Protein AF-Q64BJ2-F1 (afdb_monomer_lite)

Sequence (297 aa):
MMRSFVDVVLKLEKTSRRHRYYRGLLNLTLLFLLFYTLLLYVSAPVIFARYSSYDFTLLEYPVRMKLLCTAAAAFIPAIVIASLLYIRRKPVSVIRSIGDAYPLLNERLPTAYDNADSAGIVVDDLADGVAIDTGSVRRSAIISKKGIIFRAAASLVLVSLLMFVSSPDAPRFMTPEELESMITPPTDEELEEAADEAHQQQLMSELGSESGSGSGDAEIYGKPSVAVIEGTNIELVMFSDAGVGHSSRRTESEPISFISGTVYAATPVSSETYIDRLPEENRDLIKQYFMEMAEVG

pLDDT: mean 72.4, std 17.45, range [30.03, 94.38]

Foldseek 3Di:
DFQLLVVLLVVLVVVLVVLLVLLLVLQLLLQLLVQLLVCLLQVQLLVVCVVDVDFDADPNDTDDVSSVVSSVVSNVVSCVVSVVVSVPDDPDRSQCLQCVLPVVSVPLVVVLVVCRVPDDPVSVVSSVVSSVVSVPDDSCSSDPCVSVVVSVVSSVVSVVSSVQSPDPPHNHPADSVRVCPVVDDDDPVNVVVVVVVVVVVVVCVVVVPDDDDDDDDDPVDPDFDWDDDPHDTDGDDDDDDPDDDDDPDDDDDDDPDDDDDDDDPPDDDDPDDDDPPDDPVCVVVVVVVVVVVVVVD

Structure (mmCIF, N/CA/C/O backbone):
data_AF-Q64BJ2-F1
#
_entry.id   AF-Q64BJ2-F1
#
loop_
_atom_site.group_PDB
_atom_site.id
_atom_site.type_symbol
_atom_site.label_atom_id
_atom_site.label_alt_id
_atom_site.label_comp_id
_ato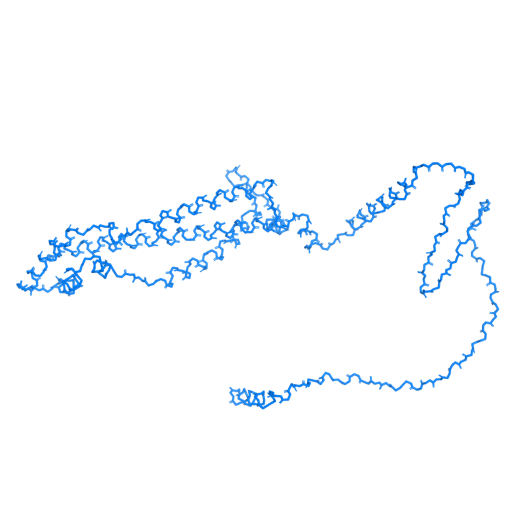m_site.label_asym_id
_atom_site.label_entity_id
_atom_site.label_seq_id
_atom_site.pdbx_PDB_ins_code
_atom_site.Cartn_x
_atom_site.Cartn_y
_atom_site.Cartn_z
_atom_site.occupancy
_atom_site.B_iso_or_equiv
_atom_site.auth_seq_id
_atom_site.auth_comp_id
_atom_site.auth_asym_id
_atom_site.auth_atom_id
_atom_site.pdbx_PDB_model_num
ATOM 1 N N . MET A 1 1 ? -23.399 15.061 27.250 1.00 53.38 1 MET A N 1
ATOM 2 C CA . MET A 1 1 ? -22.094 14.807 27.901 1.00 53.38 1 MET A CA 1
ATOM 3 C C . MET A 1 1 ? -21.533 13.567 27.227 1.00 53.38 1 MET A C 1
ATOM 5 O O . MET A 1 1 ? -22.201 12.547 27.266 1.00 53.38 1 MET A O 1
ATOM 9 N N . MET A 1 2 ? -20.429 13.672 26.483 1.00 63.19 2 MET A N 1
ATOM 10 C CA . MET A 1 2 ? -19.943 12.545 25.672 1.00 63.19 2 MET A CA 1
ATOM 11 C C . MET A 1 2 ? -19.389 11.459 26.605 1.00 63.19 2 MET A C 1
ATOM 13 O O . MET A 1 2 ? -18.578 11.765 27.480 1.00 63.19 2 MET A O 1
ATOM 17 N N . ARG A 1 3 ? -19.880 10.220 26.481 1.00 81.31 3 ARG A N 1
ATOM 18 C CA . ARG A 1 3 ? -19.501 9.112 27.374 1.00 81.31 3 ARG A CA 1
ATOM 19 C C . ARG A 1 3 ? -18.012 8.772 27.181 1.00 81.31 3 ARG A C 1
ATOM 21 O O . ARG A 1 3 ? -17.521 8.739 26.054 1.00 81.31 3 ARG A O 1
ATOM 28 N N . SER A 1 4 ? -17.282 8.498 28.263 1.00 84.06 4 SER A N 1
ATOM 29 C CA . SER A 1 4 ? -15.809 8.359 28.251 1.00 84.06 4 SER A CA 1
ATOM 30 C C . SER A 1 4 ? -15.283 7.249 27.326 1.00 84.06 4 SER A C 1
ATOM 32 O O . SER A 1 4 ? -14.213 7.390 26.730 1.00 84.06 4 SER A O 1
ATOM 34 N N . PHE A 1 5 ? -16.036 6.158 27.153 1.00 86.19 5 PHE A N 1
ATOM 35 C CA . PHE A 1 5 ? -15.660 5.059 26.258 1.00 86.19 5 PHE A CA 1
ATOM 36 C C . PHE A 1 5 ? -15.733 5.454 24.771 1.00 86.19 5 PHE A C 1
ATOM 38 O O . PHE A 1 5 ? -14.929 4.970 23.972 1.00 86.19 5 PHE A O 1
ATOM 45 N N . VAL A 1 6 ? -16.625 6.382 24.396 1.00 87.94 6 VAL A N 1
ATOM 46 C CA . VAL A 1 6 ? -16.760 6.887 23.016 1.00 87.94 6 VAL A CA 1
ATOM 47 C C . VAL A 1 6 ? -15.478 7.600 22.589 1.00 87.94 6 VAL A C 1
ATOM 49 O O . VAL A 1 6 ? -14.961 7.355 21.497 1.00 87.94 6 VAL A O 1
ATOM 52 N N . ASP A 1 7 ? -14.884 8.393 23.483 1.00 87.56 7 ASP A N 1
ATOM 53 C CA . ASP A 1 7 ? -13.594 9.044 23.236 1.00 87.56 7 ASP A CA 1
ATOM 54 C C . ASP A 1 7 ? -12.470 8.037 22.976 1.00 87.56 7 ASP A C 1
ATOM 56 O O . ASP A 1 7 ? -11.573 8.289 22.164 1.00 87.56 7 ASP A O 1
ATOM 60 N N . VAL A 1 8 ? -12.485 6.895 23.669 1.00 86.12 8 VAL A N 1
ATOM 61 C CA . VAL A 1 8 ? -11.490 5.834 23.473 1.00 86.12 8 VAL A CA 1
ATOM 62 C C . VAL A 1 8 ? -11.656 5.206 22.092 1.00 86.12 8 VAL A C 1
ATOM 64 O O . VAL A 1 8 ? -10.665 5.083 21.366 1.00 86.12 8 VAL A O 1
ATOM 67 N N . VAL A 1 9 ? -12.891 4.887 21.693 1.00 88.00 9 VAL A N 1
ATOM 68 C CA . VAL A 1 9 ? -13.201 4.343 20.362 1.00 88.00 9 VAL A CA 1
ATOM 69 C C . VAL A 1 9 ? -12.766 5.314 19.260 1.00 88.00 9 VAL A C 1
ATOM 71 O O . VAL A 1 9 ? -12.012 4.915 18.370 1.00 88.00 9 VAL A O 1
ATOM 74 N N . LEU A 1 10 ? -13.115 6.602 19.364 1.00 87.69 10 LEU A N 1
ATOM 75 C CA . LEU A 1 10 ? -12.724 7.633 18.391 1.00 87.69 10 LEU A CA 1
ATOM 76 C C . LEU A 1 10 ? -11.199 7.816 18.309 1.00 87.69 10 LEU A C 1
ATOM 78 O O . LEU A 1 10 ? -10.622 7.933 17.220 1.00 87.69 10 LEU A O 1
ATOM 82 N N . LYS A 1 11 ? -10.497 7.798 19.451 1.00 88.00 11 LYS A N 1
ATOM 83 C CA . LYS A 1 11 ? -9.023 7.846 19.490 1.00 88.00 11 LYS A CA 1
ATOM 84 C C . LYS A 1 11 ? -8.405 6.629 18.802 1.00 88.00 11 LYS A C 1
ATOM 86 O O . LYS A 1 11 ? -7.412 6.774 18.073 1.00 88.00 11 LYS A O 1
ATOM 91 N N . LEU A 1 12 ? -8.960 5.436 19.013 1.00 85.69 12 LEU A N 1
ATOM 92 C CA . LEU A 1 12 ? -8.498 4.221 18.345 1.00 85.69 12 LEU A CA 1
ATOM 93 C C . LEU A 1 12 ? -8.793 4.252 16.845 1.00 85.69 12 LEU A C 1
ATOM 95 O O . LEU A 1 12 ? -7.920 3.880 16.062 1.00 85.69 12 LEU A O 1
ATOM 99 N N . GLU A 1 13 ? -9.951 4.756 16.431 1.00 86.94 13 GLU A N 1
ATOM 100 C CA . GLU A 1 13 ? -10.312 4.904 15.022 1.00 86.94 13 GLU A CA 1
ATOM 101 C C . GLU A 1 13 ? -9.362 5.842 14.284 1.00 86.94 13 GLU A C 1
ATOM 103 O O . GLU A 1 13 ? -8.776 5.466 13.263 1.00 86.94 13 GLU A O 1
ATOM 108 N N . LYS A 1 14 ? -9.097 7.022 14.854 1.00 87.19 14 LYS A N 1
ATOM 109 C CA . LYS A 1 14 ? -8.112 7.966 14.313 1.00 87.19 14 LYS A CA 1
ATOM 110 C C . LYS A 1 14 ? -6.730 7.322 14.180 1.00 87.19 14 LYS A C 1
ATOM 112 O O . LYS A 1 14 ? -6.051 7.487 13.162 1.00 87.19 14 LYS A O 1
ATOM 117 N N . THR A 1 15 ? -6.315 6.556 15.190 1.00 85.31 15 THR A N 1
ATOM 118 C CA . THR A 1 15 ? -5.023 5.855 15.190 1.00 85.31 15 THR A CA 1
ATOM 119 C C . THR A 1 15 ? -4.979 4.750 14.130 1.00 85.31 15 THR A C 1
ATOM 121 O O . THR A 1 15 ? -3.995 4.640 13.397 1.00 85.31 15 THR A O 1
ATOM 124 N N . SER A 1 16 ? -6.052 3.969 13.999 1.00 84.81 16 SER A N 1
ATOM 125 C CA . SER A 1 16 ? -6.201 2.903 13.004 1.00 84.81 16 SER A CA 1
ATOM 126 C C . SER A 1 16 ? -6.161 3.460 11.579 1.00 84.81 16 SER A C 1
ATOM 128 O O . SER A 1 16 ? -5.398 2.971 10.741 1.00 84.81 16 SER A O 1
ATOM 130 N N . ARG A 1 17 ? -6.875 4.564 11.315 1.00 84.94 17 ARG A N 1
ATOM 131 C CA . ARG A 1 17 ? -6.855 5.264 10.022 1.00 84.94 17 ARG A CA 1
ATOM 132 C C . ARG A 1 17 ? -5.452 5.747 9.659 1.00 84.94 17 ARG A C 1
ATOM 134 O O . ARG A 1 17 ? -4.994 5.515 8.540 1.00 84.94 17 ARG A O 1
ATOM 141 N N . ARG A 1 18 ? -4.732 6.346 10.613 1.00 85.00 18 ARG A N 1
ATOM 142 C CA . ARG A 1 18 ? -3.339 6.776 10.413 1.00 85.00 18 ARG A CA 1
ATOM 143 C C . ARG A 1 18 ? -2.416 5.587 10.128 1.00 85.00 18 ARG A C 1
ATOM 145 O O . ARG A 1 18 ? -1.585 5.643 9.229 1.00 85.00 18 ARG A O 1
ATOM 152 N N . HIS A 1 19 ? -2.589 4.481 10.846 1.00 85.00 19 HIS A N 1
ATOM 153 C CA . HIS A 1 19 ? -1.810 3.262 10.632 1.00 85.00 19 HIS A CA 1
ATOM 154 C C . HIS A 1 19 ? -2.086 2.626 9.259 1.00 85.00 19 HIS A C 1
ATOM 156 O O . HIS A 1 19 ? -1.170 2.139 8.597 1.00 85.00 19 HIS A O 1
ATOM 162 N N . ARG A 1 20 ? -3.339 2.675 8.793 1.00 84.06 20 ARG A N 1
ATOM 163 C CA . ARG A 1 20 ? -3.739 2.247 7.448 1.00 84.06 20 ARG A CA 1
ATOM 164 C C . ARG A 1 20 ? -3.083 3.094 6.363 1.00 84.06 20 ARG A C 1
ATOM 166 O O . ARG A 1 20 ? -2.589 2.531 5.390 1.00 84.06 20 ARG A O 1
ATOM 173 N N . TYR A 1 21 ? -3.039 4.411 6.557 1.00 85.44 21 TYR A N 1
ATOM 174 C CA . TYR A 1 21 ? -2.342 5.330 5.660 1.00 85.44 21 TYR A CA 1
ATOM 175 C C . TYR A 1 21 ? -0.847 4.995 5.564 1.00 85.44 21 TYR A C 1
ATOM 177 O O . TYR A 1 21 ? -0.348 4.782 4.464 1.00 85.44 21 TYR A O 1
ATOM 185 N N . TYR A 1 22 ? -0.156 4.813 6.697 1.00 88.12 22 TYR A N 1
ATOM 186 C CA . TYR A 1 22 ? 1.260 4.416 6.692 1.00 88.12 22 TYR A CA 1
ATOM 187 C C . TYR A 1 22 ? 1.511 3.075 5.996 1.00 88.12 22 TYR A C 1
ATOM 189 O O . TYR A 1 22 ? 2.490 2.931 5.272 1.00 88.12 22 TYR A O 1
ATOM 197 N N . ARG A 1 23 ? 0.619 2.090 6.169 1.00 86.56 23 ARG A N 1
ATOM 198 C CA . ARG A 1 23 ? 0.709 0.816 5.435 1.00 86.56 23 ARG A CA 1
ATOM 199 C C . ARG A 1 23 ? 0.528 1.001 3.927 1.00 86.56 23 ARG A C 1
ATOM 201 O O . ARG A 1 23 ? 1.193 0.308 3.166 1.00 86.56 23 ARG A O 1
ATOM 208 N N . GLY A 1 24 ? -0.370 1.893 3.508 1.00 87.62 24 GLY A N 1
ATOM 209 C CA . GLY A 1 24 ? -0.558 2.246 2.100 1.00 87.62 24 GLY A CA 1
ATOM 210 C C . GLY A 1 24 ? 0.687 2.905 1.511 1.00 87.62 24 GLY A C 1
ATOM 211 O O . GLY A 1 24 ? 1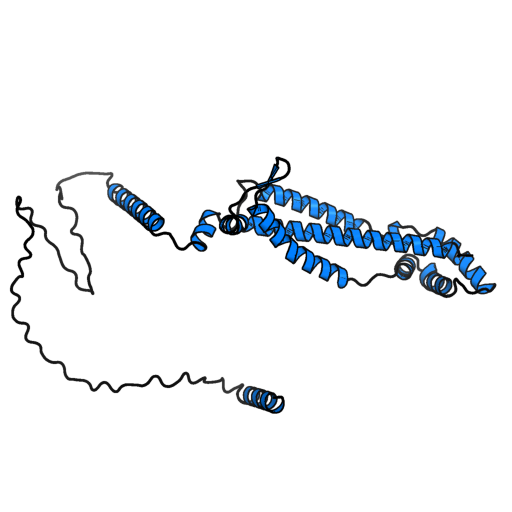.175 2.459 0.479 1.00 87.62 24 GLY A O 1
ATOM 212 N N . LEU A 1 25 ? 1.250 3.885 2.223 1.00 89.50 25 LEU A N 1
ATOM 213 C CA . LEU A 1 25 ? 2.467 4.584 1.814 1.00 89.50 25 LEU A CA 1
ATOM 214 C C . LEU A 1 25 ? 3.657 3.625 1.678 1.00 89.50 25 LEU A C 1
ATOM 216 O O . LEU A 1 25 ? 4.321 3.629 0.652 1.00 89.50 25 LEU A O 1
ATOM 220 N N . LEU A 1 26 ? 3.874 2.740 2.660 1.00 90.38 26 LEU A N 1
ATOM 221 C CA . LEU A 1 26 ? 4.941 1.735 2.586 1.00 90.38 26 LEU A CA 1
ATOM 222 C C . LEU A 1 26 ? 4.768 0.773 1.409 1.00 90.38 26 LEU A C 1
ATOM 224 O O . LEU A 1 26 ? 5.750 0.417 0.770 1.00 90.38 26 LEU A O 1
ATOM 228 N N . ASN A 1 27 ? 3.538 0.347 1.115 1.00 90.94 27 ASN A N 1
ATOM 229 C CA . ASN A 1 27 ? 3.276 -0.492 -0.053 1.00 90.94 27 ASN A CA 1
ATOM 230 C C . ASN A 1 27 ? 3.591 0.248 -1.362 1.00 90.94 27 ASN A C 1
ATOM 232 O O . ASN A 1 27 ? 4.153 -0.360 -2.266 1.00 90.94 27 ASN A O 1
ATOM 236 N N . LEU A 1 28 ? 3.248 1.537 -1.456 1.00 92.81 28 LEU A N 1
ATOM 237 C CA . LEU A 1 28 ? 3.573 2.366 -2.617 1.00 92.81 28 LEU A CA 1
ATOM 238 C C . LEU A 1 28 ? 5.088 2.487 -2.792 1.00 92.81 28 LEU A C 1
ATOM 240 O O . LEU A 1 28 ? 5.588 2.229 -3.881 1.00 92.81 28 LEU A O 1
ATOM 244 N N . THR A 1 29 ? 5.821 2.799 -1.720 1.00 92.00 29 THR A N 1
ATOM 245 C CA . THR A 1 29 ? 7.289 2.870 -1.749 1.00 92.00 29 THR A CA 1
ATOM 246 C C . THR A 1 29 ? 7.910 1.537 -2.164 1.00 92.00 29 THR A C 1
ATOM 248 O O . THR A 1 29 ? 8.836 1.520 -2.966 1.00 92.00 29 THR A O 1
ATOM 251 N N . LEU A 1 30 ? 7.391 0.416 -1.658 1.00 92.94 30 LEU A N 1
ATOM 252 C CA . LEU A 1 30 ? 7.906 -0.917 -1.971 1.00 92.94 30 LEU A CA 1
ATOM 253 C C . LEU A 1 30 ? 7.678 -1.280 -3.443 1.00 92.94 30 LEU A C 1
ATOM 255 O O . LEU A 1 30 ? 8.605 -1.736 -4.103 1.00 92.94 30 LEU A O 1
ATOM 259 N N . LEU A 1 31 ? 6.474 -1.036 -3.967 1.00 93.56 31 LEU A N 1
ATOM 260 C CA . LEU A 1 31 ? 6.166 -1.260 -5.381 1.00 93.56 31 LEU A CA 1
ATOM 261 C C . LEU A 1 31 ? 6.999 -0.355 -6.288 1.00 93.56 31 LEU A C 1
ATOM 263 O O . LEU A 1 31 ? 7.529 -0.829 -7.285 1.00 93.56 31 LEU A O 1
ATOM 267 N N . PHE A 1 32 ? 7.154 0.919 -5.924 1.00 94.38 32 PHE A N 1
ATOM 268 C CA . PHE A 1 32 ? 8.006 1.849 -6.658 1.00 94.38 32 PHE A CA 1
ATOM 269 C C . PHE A 1 32 ? 9.455 1.360 -6.718 1.00 94.38 32 PHE 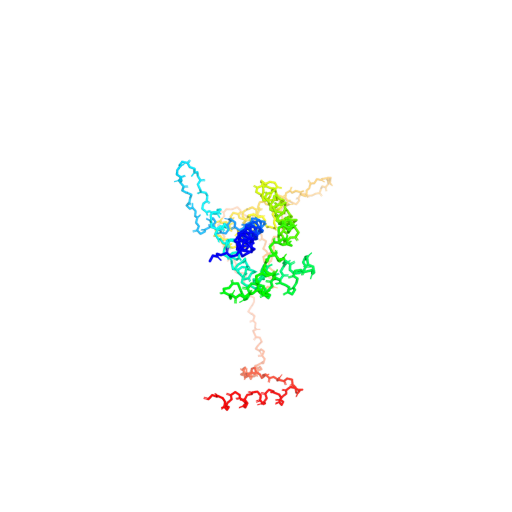A C 1
ATOM 271 O O . PHE A 1 32 ? 10.012 1.268 -7.806 1.00 94.38 32 PHE A O 1
ATOM 278 N N . LEU A 1 33 ? 10.041 0.991 -5.572 1.00 93.00 33 LEU A N 1
ATOM 279 C CA . LEU A 1 33 ? 11.400 0.453 -5.521 1.00 93.00 33 LEU A CA 1
ATOM 280 C C . LEU A 1 33 ? 11.527 -0.810 -6.374 1.00 93.00 33 LEU A C 1
ATOM 282 O O . LEU A 1 33 ? 12.476 -0.920 -7.138 1.00 93.00 33 LEU A O 1
ATOM 286 N N . LEU A 1 34 ? 10.557 -1.722 -6.296 1.00 93.38 34 LEU A N 1
ATOM 287 C CA . LEU A 1 34 ? 10.552 -2.951 -7.086 1.00 93.38 34 LEU A CA 1
ATOM 288 C C . LEU A 1 34 ? 10.555 -2.651 -8.591 1.00 93.38 34 LEU A C 1
ATOM 290 O O . LEU A 1 34 ? 11.447 -3.114 -9.299 1.00 93.38 34 LEU A O 1
ATOM 294 N N . PHE A 1 35 ? 9.610 -1.847 -9.085 1.00 93.31 35 PHE A N 1
ATOM 295 C CA . PHE A 1 35 ? 9.553 -1.510 -10.511 1.00 93.31 35 PHE A CA 1
ATOM 296 C C . PHE A 1 35 ? 10.782 -0.731 -10.971 1.00 93.31 35 PHE A C 1
ATOM 298 O O . PHE A 1 35 ? 11.300 -0.998 -12.050 1.00 93.31 35 PHE A O 1
ATOM 305 N N . TYR A 1 36 ? 11.284 0.186 -10.147 1.00 91.75 36 TYR A N 1
ATOM 306 C CA . TYR A 1 36 ? 12.485 0.944 -10.470 1.00 91.75 36 TYR A CA 1
ATOM 307 C C . TYR A 1 36 ? 13.718 0.036 -10.565 1.00 91.75 36 TYR A C 1
ATOM 309 O O . TYR A 1 36 ? 14.445 0.105 -11.553 1.00 91.75 36 TYR A O 1
ATOM 317 N N . THR A 1 37 ? 13.914 -0.883 -9.608 1.00 89.44 37 THR A N 1
ATOM 318 C CA . THR A 1 37 ? 14.999 -1.879 -9.679 1.00 89.44 37 THR A CA 1
ATOM 319 C C . THR A 1 37 ? 14.885 -2.773 -10.911 1.00 89.44 37 THR A C 1
ATOM 321 O O . THR A 1 37 ? 15.894 -3.046 -11.553 1.00 89.44 37 THR A O 1
ATOM 324 N N . LEU A 1 38 ? 13.667 -3.179 -11.281 1.00 90.00 38 LEU A N 1
ATOM 325 C CA . LEU A 1 38 ? 13.417 -3.999 -12.464 1.00 90.00 38 LEU A CA 1
ATOM 326 C C . LEU A 1 38 ? 13.750 -3.242 -13.755 1.00 90.00 38 LEU A C 1
ATOM 328 O O . LEU A 1 38 ? 14.409 -3.792 -14.630 1.00 90.00 38 LEU A O 1
ATOM 332 N N . LEU A 1 39 ? 13.361 -1.969 -13.867 1.00 88.88 39 LEU A N 1
ATOM 333 C CA . LEU A 1 39 ? 13.702 -1.148 -15.033 1.00 88.88 39 LEU A CA 1
ATOM 334 C C . LEU A 1 39 ? 15.211 -0.912 -15.156 1.00 88.88 39 LEU A C 1
ATOM 336 O O . LEU A 1 39 ? 15.739 -0.925 -16.267 1.00 88.88 39 LEU A O 1
ATOM 340 N N . LEU A 1 40 ? 15.918 -0.724 -14.039 1.00 85.56 40 LEU A N 1
ATOM 341 C CA . LEU A 1 40 ? 17.380 -0.637 -14.062 1.00 85.56 40 LEU A CA 1
ATOM 342 C C . LEU A 1 40 ? 18.028 -1.960 -14.480 1.00 85.56 40 LEU A C 1
ATOM 344 O O . LEU A 1 40 ? 18.988 -1.942 -15.243 1.00 85.56 40 LEU A O 1
ATOM 348 N N . TYR A 1 41 ? 17.485 -3.091 -14.026 1.00 85.25 41 TYR A N 1
ATOM 349 C CA . TYR A 1 41 ? 17.976 -4.421 -14.390 1.00 85.25 41 TYR A CA 1
ATOM 350 C C . TYR A 1 41 ? 17.861 -4.715 -15.898 1.00 85.25 41 TYR A C 1
ATOM 352 O O . TYR A 1 41 ? 18.732 -5.374 -16.464 1.00 85.25 41 TYR A O 1
ATOM 360 N N . VAL A 1 42 ? 16.827 -4.177 -16.556 1.00 84.69 42 VAL A N 1
ATOM 361 C CA . VAL A 1 42 ? 16.590 -4.285 -18.012 1.00 84.69 42 VAL A CA 1
ATOM 362 C C . VAL A 1 42 ? 17.346 -3.205 -18.812 1.00 84.69 42 VAL A C 1
ATOM 364 O O . VAL A 1 42 ? 17.179 -3.092 -20.018 1.00 84.69 42 VAL A O 1
ATOM 367 N N . SER A 1 43 ? 18.183 -2.380 -18.175 1.00 80.38 43 SER A N 1
ATOM 368 C CA . SER A 1 43 ? 18.890 -1.277 -18.849 1.00 80.38 43 SER A CA 1
ATOM 369 C C . SER A 1 43 ? 17.952 -0.231 -19.485 1.00 80.38 43 SER A C 1
ATOM 371 O O . SER A 1 43 ? 18.349 0.506 -20.386 1.00 80.38 43 SER A O 1
ATOM 373 N N . ALA A 1 44 ? 16.733 -0.052 -18.952 1.00 80.31 44 ALA A N 1
ATOM 374 C CA . ALA A 1 44 ? 15.775 0.952 -19.433 1.00 80.31 44 ALA A CA 1
ATOM 375 C C . ALA A 1 44 ? 16.315 2.401 -19.525 1.00 80.31 44 ALA A C 1
ATOM 377 O O . ALA A 1 44 ? 15.864 3.127 -20.412 1.00 80.31 44 ALA A O 1
ATOM 378 N N . PRO A 1 45 ? 17.273 2.869 -18.686 1.00 81.69 45 PRO A N 1
ATOM 379 C CA . PRO A 1 45 ? 17.865 4.196 -18.866 1.00 81.69 45 PRO A CA 1
ATOM 380 C C . PRO A 1 45 ? 18.491 4.430 -20.248 1.00 81.69 45 PRO A C 1
ATOM 382 O O . PRO A 1 45 ? 18.555 5.579 -20.672 1.00 81.69 45 PRO A O 1
ATOM 385 N N . VAL A 1 46 ? 18.942 3.378 -20.942 1.00 77.25 46 VAL A N 1
ATOM 386 C CA . VAL A 1 46 ? 19.515 3.466 -22.299 1.00 77.25 46 VAL A CA 1
ATOM 387 C C . VAL A 1 46 ? 18.440 3.897 -23.298 1.00 77.25 46 VAL A C 1
ATOM 389 O O . VAL A 1 46 ? 18.637 4.844 -24.053 1.00 77.25 46 VAL A O 1
ATOM 392 N N . ILE A 1 47 ? 17.244 3.307 -23.201 1.00 77.12 47 ILE A N 1
ATOM 393 C CA . ILE A 1 47 ? 16.086 3.658 -24.036 1.00 77.12 47 ILE A CA 1
ATOM 394 C C . ILE A 1 47 ? 15.733 5.139 -23.860 1.00 77.12 47 ILE A C 1
ATOM 396 O O . ILE A 1 47 ? 15.534 5.863 -24.831 1.00 77.12 47 ILE A O 1
ATOM 400 N N . PHE A 1 48 ? 15.692 5.625 -22.617 1.00 78.75 48 PHE A N 1
ATOM 401 C CA . PHE A 1 48 ? 15.363 7.027 -22.352 1.00 78.75 48 PHE A CA 1
ATOM 402 C C . PHE A 1 48 ? 16.487 8.000 -22.713 1.00 78.75 48 PHE A C 1
ATOM 404 O O . PHE A 1 48 ? 16.188 9.145 -23.043 1.00 78.75 48 PHE A O 1
ATOM 411 N N . ALA A 1 49 ? 17.753 7.572 -22.687 1.00 75.94 49 ALA A N 1
ATOM 412 C CA . ALA A 1 49 ? 18.872 8.401 -23.135 1.00 75.94 49 ALA A CA 1
ATOM 413 C C . ALA A 1 49 ? 18.751 8.776 -24.623 1.00 75.94 49 ALA A C 1
ATOM 415 O O . ALA A 1 49 ? 19.118 9.890 -24.997 1.00 75.94 49 ALA A O 1
ATOM 416 N N . ARG A 1 50 ? 18.158 7.891 -25.439 1.00 69.62 50 ARG A N 1
ATOM 417 C CA . ARG A 1 50 ? 17.871 8.146 -26.858 1.00 69.62 50 ARG A CA 1
ATOM 418 C C . ARG A 1 50 ? 16.802 9.218 -27.072 1.00 69.62 50 ARG A C 1
ATOM 420 O O . ARG A 1 50 ? 16.929 10.043 -27.968 1.00 69.62 50 ARG A O 1
ATOM 427 N N . TYR A 1 51 ? 15.747 9.219 -26.257 1.00 70.94 51 TYR A N 1
ATOM 428 C CA . TYR A 1 51 ? 14.655 10.196 -26.379 1.00 70.94 51 TYR A CA 1
ATOM 429 C C . TYR A 1 51 ? 14.934 11.517 -25.656 1.00 70.94 51 TYR A C 1
ATOM 431 O O . TYR A 1 51 ? 14.338 12.540 -25.986 1.00 70.94 51 TYR A O 1
ATOM 439 N N . SER A 1 52 ? 15.800 11.502 -24.644 1.00 64.69 52 SER A N 1
ATOM 440 C CA . SER A 1 52 ? 16.083 12.657 -23.800 1.00 64.69 52 SER A CA 1
ATOM 441 C C . SER A 1 52 ? 17.569 12.717 -23.461 1.00 64.69 52 SER A C 1
ATOM 443 O O . SER A 1 52 ? 17.992 12.284 -22.388 1.00 64.69 52 SER A O 1
ATOM 445 N N . SER A 1 53 ? 18.353 13.313 -24.360 1.00 63.12 53 SER A N 1
ATOM 446 C CA . SER A 1 53 ? 19.798 13.535 -24.183 1.00 63.12 53 SER A CA 1
ATOM 447 C C . SER A 1 53 ? 20.139 14.794 -23.372 1.00 63.12 53 SER A C 1
ATOM 449 O O . SER A 1 53 ? 21.309 15.121 -23.196 1.00 63.12 53 SER A O 1
ATOM 451 N N . TYR A 1 54 ? 19.136 15.524 -22.879 1.00 66.94 54 TYR A N 1
ATOM 452 C CA . TYR A 1 54 ? 19.349 16.745 -22.105 1.00 66.94 54 TYR A CA 1
ATOM 453 C C . TYR A 1 54 ? 19.606 16.420 -20.635 1.00 66.94 54 TYR A C 1
ATOM 455 O O . TYR A 1 54 ? 18.679 16.072 -19.912 1.00 66.94 54 TYR A O 1
ATOM 463 N N . ASP A 1 55 ? 20.837 16.587 -20.170 1.00 72.06 55 ASP A N 1
ATOM 464 C CA . ASP A 1 55 ? 21.120 16.686 -18.740 1.00 72.06 55 ASP A CA 1
ATOM 465 C C . ASP A 1 55 ? 20.996 18.157 -18.319 1.00 72.06 55 ASP A C 1
ATOM 467 O O . ASP A 1 55 ? 21.541 19.047 -18.974 1.00 72.06 55 ASP A O 1
ATOM 471 N N . PHE A 1 56 ? 20.263 18.435 -17.239 1.00 69.81 56 PHE A N 1
ATOM 472 C CA . PHE A 1 56 ? 20.144 19.789 -16.696 1.00 69.81 56 PHE A CA 1
ATOM 473 C C . PHE A 1 56 ? 20.639 19.848 -15.255 1.00 69.81 56 PHE A C 1
ATOM 475 O O . PHE A 1 56 ? 20.560 18.883 -14.490 1.00 69.81 56 PHE A O 1
ATOM 482 N N . THR A 1 57 ? 21.148 21.011 -14.869 1.00 69.88 57 THR A N 1
ATOM 483 C CA . THR A 1 57 ? 21.540 21.301 -13.493 1.00 69.88 57 THR A CA 1
ATOM 484 C C . THR A 1 57 ? 20.373 21.960 -12.770 1.00 69.88 57 THR A C 1
ATOM 486 O O . THR A 1 57 ? 19.838 22.977 -13.208 1.00 69.88 57 THR A O 1
ATOM 489 N N . LEU A 1 58 ? 19.946 21.370 -11.655 1.00 67.25 58 LEU A N 1
ATOM 490 C CA . LEU A 1 58 ? 18.897 21.927 -10.802 1.00 67.25 58 LEU A CA 1
ATOM 491 C C . LEU A 1 58 ? 19.476 22.122 -9.406 1.00 67.25 58 LEU A C 1
ATOM 493 O O . LEU A 1 58 ? 19.907 21.157 -8.782 1.00 67.25 58 LEU A O 1
ATOM 497 N N . LEU A 1 59 ? 19.526 23.377 -8.944 1.00 68.38 59 LEU A N 1
ATOM 498 C CA . LEU A 1 59 ? 20.199 23.762 -7.694 1.00 68.38 59 LEU A CA 1
ATOM 499 C C . LEU A 1 59 ? 21.635 23.195 -7.601 1.00 68.38 59 LEU A C 1
ATOM 501 O O . LEU A 1 59 ? 21.977 22.545 -6.623 1.00 68.38 59 LEU A O 1
ATOM 505 N N . GLU A 1 60 ? 22.456 23.393 -8.639 1.00 72.19 60 GLU A N 1
ATOM 506 C CA . GLU A 1 60 ? 23.865 22.938 -8.699 1.00 72.19 60 GLU A CA 1
ATOM 507 C C . GLU A 1 60 ? 24.080 21.411 -8.705 1.00 72.19 60 GLU A C 1
ATOM 509 O O . GLU A 1 60 ? 25.212 20.952 -8.854 1.00 72.19 60 GLU A O 1
ATOM 514 N N . TYR A 1 61 ? 23.016 20.605 -8.644 1.00 73.00 61 TYR A N 1
ATOM 515 C CA . TYR A 1 61 ? 23.111 19.153 -8.777 1.00 73.00 61 TYR A CA 1
ATOM 516 C C . TYR A 1 61 ? 22.837 18.711 -10.222 1.00 73.00 61 TYR A C 1
ATOM 518 O O . TYR A 1 61 ? 21.826 19.119 -10.806 1.00 73.00 61 TYR A O 1
ATOM 526 N N . PRO A 1 62 ? 23.701 17.863 -10.816 1.00 74.94 62 PRO A N 1
ATOM 527 C CA . PRO A 1 62 ? 23.458 17.309 -12.140 1.00 74.94 62 PRO A CA 1
ATOM 528 C C . PRO A 1 62 ? 22.317 16.289 -12.064 1.00 74.94 62 PRO A C 1
ATOM 530 O O . PRO A 1 62 ? 22.449 15.233 -11.440 1.00 74.94 62 PRO A O 1
ATOM 533 N N . VAL A 1 63 ? 21.189 16.594 -12.704 1.00 75.44 63 VAL A N 1
ATOM 534 C CA . VAL A 1 63 ? 20.059 15.669 -12.814 1.00 75.44 63 VAL A CA 1
ATOM 535 C C . VAL A 1 63 ? 20.140 14.974 -14.165 1.00 75.44 63 VAL A C 1
ATOM 537 O O . VAL A 1 63 ? 19.977 15.595 -15.212 1.00 75.44 63 VAL A O 1
ATOM 540 N N . ARG A 1 64 ? 20.377 13.658 -14.134 1.00 81.06 64 ARG A N 1
ATOM 541 C CA . ARG A 1 64 ? 20.390 12.822 -15.340 1.00 81.06 64 ARG A CA 1
ATOM 542 C C . ARG A 1 64 ? 18.961 12.535 -15.779 1.00 81.06 64 ARG A C 1
ATOM 544 O O . ARG A 1 64 ? 18.275 11.746 -15.122 1.00 81.06 64 ARG A O 1
ATOM 551 N N . MET A 1 65 ? 18.515 13.118 -16.890 1.00 80.25 65 MET A N 1
ATOM 552 C CA . MET A 1 65 ? 17.113 13.003 -17.323 1.00 80.25 65 MET A CA 1
ATOM 553 C C . MET A 1 65 ? 16.677 11.564 -17.576 1.00 80.25 65 MET A C 1
ATOM 555 O O . MET A 1 65 ? 15.576 11.173 -17.192 1.00 80.25 65 MET A O 1
ATOM 559 N N . LYS A 1 66 ? 17.583 10.732 -18.094 1.00 81.31 66 LYS A N 1
ATOM 560 C CA . LYS A 1 66 ? 17.349 9.293 -18.262 1.00 81.31 66 LYS A CA 1
ATOM 561 C C . LYS A 1 66 ? 16.929 8.579 -16.972 1.00 81.31 66 LYS A C 1
ATOM 563 O O . LYS A 1 66 ? 16.092 7.686 -17.027 1.00 81.31 66 LYS A O 1
ATOM 568 N N . LEU A 1 67 ? 17.460 8.982 -15.812 1.00 83.75 67 LEU A N 1
ATOM 569 C CA . LEU A 1 67 ? 17.075 8.414 -14.512 1.00 83.75 67 LEU A CA 1
ATOM 570 C C . LEU A 1 67 ? 15.729 8.960 -14.019 1.00 83.75 67 LEU A C 1
ATOM 572 O O . LEU A 1 67 ? 14.975 8.254 -13.352 1.00 83.75 67 LEU A O 1
ATOM 576 N N . LEU A 1 68 ? 15.408 10.210 -14.355 1.00 84.88 68 LEU A N 1
ATOM 577 C CA . LEU A 1 68 ? 14.119 10.804 -14.013 1.00 84.88 68 LEU A CA 1
ATOM 578 C C . LEU A 1 68 ? 12.983 10.154 -14.813 1.00 84.88 68 LEU A C 1
ATOM 580 O O . LEU A 1 68 ? 11.945 9.817 -14.245 1.00 84.88 68 LEU A O 1
ATOM 584 N N . CYS A 1 69 ? 13.194 9.925 -16.110 1.00 85.38 69 CYS A N 1
ATOM 585 C CA . CYS A 1 69 ? 12.226 9.259 -16.975 1.00 85.38 69 CYS A CA 1
ATOM 586 C C . CYS A 1 69 ? 11.984 7.804 -16.554 1.00 85.38 69 CYS A C 1
ATOM 588 O O . CYS A 1 69 ? 10.828 7.386 -16.473 1.00 85.38 69 CYS A O 1
ATOM 590 N N . THR A 1 70 ? 13.030 7.045 -16.201 1.00 86.38 70 THR A N 1
ATOM 591 C CA . THR A 1 70 ? 12.848 5.682 -15.668 1.00 86.38 70 THR A CA 1
ATOM 592 C C . THR A 1 70 ? 12.125 5.677 -14.327 1.00 86.38 70 THR A C 1
ATOM 594 O O . THR A 1 70 ? 11.252 4.837 -14.110 1.00 86.38 70 THR A O 1
ATOM 597 N N . ALA A 1 71 ? 12.426 6.627 -13.437 1.00 89.44 71 ALA A N 1
ATOM 598 C CA . ALA A 1 71 ? 11.705 6.771 -12.177 1.00 89.44 71 ALA A CA 1
ATOM 599 C C . ALA A 1 71 ? 10.221 7.100 -12.412 1.00 89.44 71 ALA A C 1
ATOM 601 O O . ALA A 1 71 ? 9.351 6.475 -11.804 1.00 89.44 71 ALA A O 1
ATOM 602 N N . ALA A 1 72 ? 9.910 8.019 -13.330 1.00 89.75 72 ALA A N 1
ATOM 603 C CA . ALA A 1 72 ? 8.535 8.350 -13.697 1.00 89.75 72 ALA A CA 1
ATOM 604 C C . ALA A 1 72 ? 7.795 7.136 -14.285 1.00 89.75 72 ALA A C 1
ATOM 606 O O . ALA A 1 72 ? 6.673 6.838 -13.871 1.00 89.75 72 ALA A O 1
ATOM 607 N N . ALA A 1 73 ? 8.448 6.384 -15.176 1.00 90.56 73 ALA A N 1
ATOM 608 C CA . ALA A 1 73 ? 7.901 5.164 -15.764 1.00 90.56 73 ALA A CA 1
ATOM 609 C C . ALA A 1 73 ? 7.627 4.073 -14.713 1.00 90.56 73 ALA A C 1
ATOM 611 O O . ALA A 1 73 ? 6.594 3.413 -14.783 1.00 90.56 73 ALA A O 1
ATOM 612 N N . ALA A 1 74 ? 8.490 3.916 -13.701 1.00 92.44 74 ALA A N 1
ATOM 613 C CA . ALA A 1 74 ? 8.264 2.999 -12.578 1.00 92.44 74 ALA A CA 1
ATOM 614 C C . ALA A 1 74 ? 7.133 3.457 -11.641 1.00 92.44 74 ALA A C 1
ATOM 616 O O . ALA A 1 74 ? 6.467 2.638 -11.001 1.00 92.44 74 ALA A O 1
ATOM 617 N N . PHE A 1 75 ? 6.910 4.767 -11.533 1.00 93.38 75 PHE A N 1
ATOM 618 C CA . PHE A 1 75 ? 5.954 5.336 -10.589 1.00 93.38 75 PHE A CA 1
ATOM 619 C C . PHE A 1 75 ? 4.496 5.113 -11.005 1.00 93.38 75 PHE A C 1
ATOM 621 O O . PHE A 1 75 ? 3.649 4.842 -10.152 1.00 93.38 75 PHE A O 1
ATOM 628 N N . ILE A 1 76 ? 4.205 5.155 -12.308 1.00 92.69 76 ILE A N 1
ATOM 629 C CA . ILE A 1 76 ? 2.857 4.938 -12.857 1.00 92.69 76 ILE A CA 1
ATOM 630 C C . ILE A 1 76 ? 2.269 3.575 -12.428 1.00 92.69 76 ILE A C 1
ATOM 632 O O . ILE A 1 76 ? 1.234 3.569 -11.750 1.00 92.69 76 ILE A O 1
ATOM 636 N N . PRO A 1 77 ? 2.895 2.416 -12.730 1.00 92.38 77 PRO A N 1
ATOM 637 C CA . PRO A 1 77 ? 2.363 1.118 -12.317 1.00 92.38 77 PRO A CA 1
ATOM 638 C C . PRO A 1 77 ? 2.355 0.958 -10.792 1.00 92.38 77 PRO A C 1
ATOM 640 O O . PRO A 1 77 ? 1.428 0.354 -10.244 1.00 92.38 77 PRO A O 1
ATOM 643 N N . ALA A 1 78 ? 3.327 1.548 -10.085 1.00 93.25 78 ALA A N 1
ATOM 644 C CA . ALA A 1 78 ? 3.363 1.527 -8.626 1.00 93.25 78 ALA A CA 1
ATOM 645 C C . ALA A 1 78 ? 2.129 2.207 -8.010 1.00 93.25 78 ALA A C 1
ATOM 647 O O . ALA A 1 78 ? 1.514 1.632 -7.110 1.00 93.25 78 ALA A O 1
ATOM 648 N N . ILE A 1 79 ? 1.719 3.378 -8.514 1.00 93.50 79 ILE A N 1
ATOM 649 C CA . ILE A 1 79 ? 0.496 4.058 -8.061 1.00 93.50 79 ILE A CA 1
ATOM 650 C C . ILE A 1 79 ? -0.736 3.219 -8.380 1.00 93.50 79 ILE A C 1
ATOM 652 O O . ILE A 1 79 ? -1.566 3.015 -7.494 1.00 93.50 79 ILE A O 1
ATOM 656 N N . VAL A 1 80 ? -0.868 2.731 -9.617 1.00 93.56 80 VAL A N 1
ATOM 657 C CA . VAL A 1 80 ? -2.055 1.980 -10.054 1.00 93.56 80 VAL A CA 1
ATOM 658 C C . VAL A 1 80 ? -2.272 0.759 -9.160 1.00 93.56 80 VAL A C 1
ATOM 660 O O . VAL A 1 80 ? -3.353 0.579 -8.593 1.00 93.56 80 VAL A O 1
ATOM 663 N N . ILE A 1 81 ? -1.224 -0.039 -8.946 1.00 92.06 81 ILE A N 1
ATOM 664 C CA . ILE A 1 81 ? -1.296 -1.254 -8.128 1.00 92.06 81 ILE A CA 1
ATOM 665 C C . ILE A 1 81 ? -1.484 -0.909 -6.645 1.00 92.06 81 ILE A C 1
ATOM 667 O O . ILE A 1 81 ? -2.312 -1.530 -5.969 1.00 92.06 81 ILE A O 1
ATOM 671 N N . ALA A 1 82 ? -0.771 0.092 -6.116 1.00 90.94 82 ALA A N 1
ATOM 672 C CA . ALA A 1 82 ? -0.917 0.508 -4.720 1.00 90.94 82 ALA A CA 1
ATOM 673 C C . ALA A 1 82 ? -2.330 1.031 -4.423 1.00 90.94 82 ALA A C 1
ATOM 675 O O . ALA A 1 82 ? -2.904 0.700 -3.381 1.00 90.94 82 ALA A O 1
ATOM 676 N N . SER A 1 83 ? -2.905 1.802 -5.345 1.00 88.44 83 SER A N 1
ATOM 677 C CA . SER A 1 83 ? -4.256 2.347 -5.230 1.00 88.44 83 SER A CA 1
ATOM 678 C C . SER A 1 83 ? -5.304 1.234 -5.303 1.00 88.44 83 SER A C 1
ATOM 680 O O . SER A 1 83 ? -6.177 1.145 -4.437 1.00 88.44 83 SER A O 1
ATOM 682 N N . LEU A 1 84 ? -5.150 0.283 -6.232 1.00 89.19 84 LEU A N 1
ATOM 683 C CA . LEU A 1 84 ? -6.008 -0.903 -6.317 1.00 89.19 84 LEU A CA 1
ATOM 684 C C . LEU A 1 84 ? -5.976 -1.730 -5.018 1.00 89.19 84 LEU A C 1
ATOM 686 O O . LEU A 1 84 ? -7.020 -2.133 -4.496 1.00 89.19 84 LEU A O 1
ATOM 690 N N . LEU A 1 85 ? -4.786 -1.944 -4.448 1.00 86.62 85 LEU A N 1
ATOM 691 C CA . LEU A 1 85 ? -4.609 -2.628 -3.162 1.00 86.62 85 LEU A CA 1
ATOM 692 C C . LEU A 1 85 ? -5.210 -1.848 -1.986 1.00 86.62 85 LEU A C 1
ATOM 694 O O . LEU A 1 85 ? -5.668 -2.459 -1.015 1.00 86.62 85 LEU A O 1
ATOM 698 N N . TYR A 1 86 ? -5.189 -0.516 -2.042 1.00 86.56 86 TYR A N 1
ATOM 699 C CA . TYR A 1 86 ? -5.773 0.338 -1.014 1.00 86.56 86 TYR A CA 1
ATOM 700 C C . TYR A 1 86 ? -7.305 0.266 -1.032 1.00 86.56 86 TYR A C 1
ATOM 702 O O . TYR A 1 86 ? -7.909 0.050 0.021 1.00 86.56 86 TYR A O 1
ATOM 710 N N . ILE A 1 87 ? -7.914 0.364 -2.218 1.00 82.75 87 ILE A N 1
ATOM 711 C CA . ILE A 1 87 ? -9.373 0.372 -2.414 1.00 82.75 87 ILE A CA 1
ATOM 712 C C . ILE A 1 87 ? -9.986 -1.003 -2.128 1.00 82.75 87 ILE A C 1
ATOM 714 O O . ILE A 1 87 ? -11.012 -1.093 -1.458 1.00 82.75 87 ILE A O 1
ATOM 718 N N . ARG A 1 88 ? -9.347 -2.098 -2.569 1.00 81.62 88 ARG A N 1
ATOM 719 C CA . ARG A 1 88 ? -9.865 -3.464 -2.350 1.00 81.62 88 ARG A CA 1
ATOM 720 C C . ARG A 1 88 ? -9.933 -3.869 -0.879 1.00 81.62 88 ARG A C 1
ATOM 722 O O . ARG A 1 88 ? -10.632 -4.818 -0.527 1.00 81.62 88 ARG A O 1
ATOM 729 N N . ARG A 1 89 ? -9.207 -3.187 0.008 1.00 76.00 89 ARG A N 1
ATOM 730 C CA . ARG A 1 89 ? -9.267 -3.482 1.440 1.00 76.00 89 ARG A CA 1
ATOM 731 C C . ARG A 1 89 ? -10.522 -2.849 2.032 1.00 76.00 89 ARG A C 1
ATOM 733 O O . ARG A 1 89 ? -10.676 -1.631 2.021 1.00 76.00 89 ARG A O 1
ATOM 740 N N . LYS A 1 90 ? -11.383 -3.663 2.641 1.00 70.50 90 LYS A N 1
ATOM 741 C CA . LYS A 1 90 ? -12.515 -3.158 3.430 1.00 70.50 90 LYS A CA 1
ATOM 742 C C . LYS A 1 90 ? -11.999 -2.418 4.676 1.00 70.50 90 LYS A C 1
ATOM 744 O O . LYS A 1 90 ? -11.011 -2.865 5.270 1.00 70.50 90 LYS A O 1
ATOM 749 N N . PRO A 1 91 ? -12.591 -1.271 5.061 1.00 66.25 91 PRO A N 1
ATOM 750 C CA . PRO A 1 91 ? -12.310 -0.673 6.360 1.00 66.25 91 PRO A CA 1
ATOM 751 C C . PRO A 1 91 ? -12.738 -1.665 7.445 1.00 66.25 91 PRO A C 1
ATOM 753 O O . PRO A 1 91 ? -13.890 -2.083 7.487 1.00 66.25 91 PRO A O 1
ATOM 756 N N . VAL A 1 92 ? -11.800 -2.084 8.291 1.00 68.38 92 VAL A N 1
ATOM 757 C CA . VAL A 1 92 ? -12.135 -2.902 9.460 1.00 68.38 92 VAL A CA 1
ATOM 758 C C . VAL A 1 92 ? -12.702 -1.956 10.512 1.00 68.38 92 VAL A C 1
ATOM 760 O O . VAL A 1 92 ? -12.036 -0.979 10.867 1.00 68.38 92 VAL A O 1
ATOM 763 N N . SER A 1 93 ? -13.924 -2.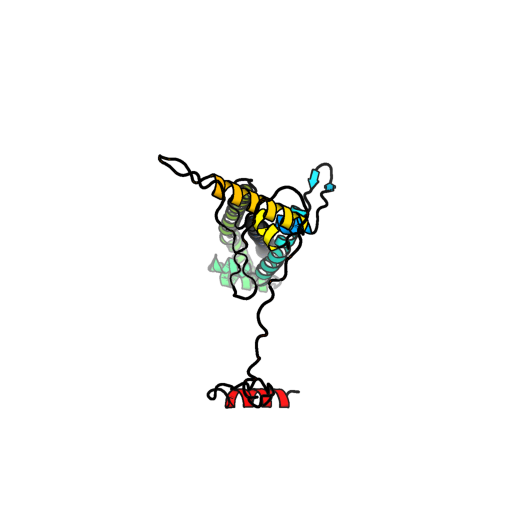210 10.984 1.00 79.88 93 SER A N 1
ATOM 764 C CA . SER A 1 93 ? -14.509 -1.413 12.059 1.00 79.88 93 SER A CA 1
ATOM 765 C C . SER A 1 93 ? -13.729 -1.643 13.355 1.00 79.88 93 SER A C 1
ATOM 767 O O . SER A 1 93 ? -13.391 -2.769 13.730 1.00 79.88 93 SER A O 1
ATOM 769 N N . VAL A 1 94 ? -13.399 -0.545 14.036 1.00 84.44 94 VAL A N 1
ATOM 770 C CA . VAL A 1 94 ? -12.600 -0.563 15.272 1.00 84.44 94 VAL A CA 1
ATOM 771 C C . VAL A 1 94 ? -13.358 -1.283 16.380 1.00 84.44 94 VAL A C 1
ATOM 773 O O . VAL A 1 94 ? -12.757 -2.072 17.096 1.00 84.44 94 VAL A O 1
ATOM 776 N N . ILE A 1 95 ? -14.676 -1.082 16.451 1.00 86.81 95 ILE A N 1
ATOM 777 C CA . ILE A 1 95 ? -15.577 -1.757 17.394 1.00 86.81 95 ILE A CA 1
ATOM 778 C C . ILE A 1 95 ? -15.492 -3.277 17.220 1.00 86.81 95 ILE A C 1
ATOM 780 O O . ILE A 1 95 ? -15.242 -3.987 18.188 1.00 86.81 95 ILE A O 1
ATOM 784 N N . ARG A 1 96 ? -15.571 -3.774 15.978 1.00 87.06 96 ARG A N 1
ATOM 785 C CA . ARG A 1 96 ? -15.425 -5.207 15.685 1.00 87.06 96 ARG A CA 1
ATOM 786 C C . ARG A 1 96 ? -14.031 -5.725 16.028 1.00 87.06 96 ARG A C 1
ATOM 788 O O . ARG A 1 96 ? -13.904 -6.784 16.616 1.00 87.06 96 ARG A O 1
ATOM 795 N N . SER A 1 97 ? -12.993 -4.935 15.750 1.00 86.00 97 SER A N 1
ATOM 796 C CA . SER A 1 97 ? -11.612 -5.294 16.114 1.00 86.00 97 SER A CA 1
ATOM 797 C C . SER A 1 97 ? -11.396 -5.368 17.633 1.00 86.00 97 SER A C 1
ATOM 799 O O . SER A 1 97 ? -10.550 -6.130 18.093 1.00 86.00 97 SER A O 1
ATOM 801 N N . ILE A 1 98 ? -12.120 -4.555 18.412 1.00 87.81 98 ILE A N 1
ATOM 802 C CA . ILE A 1 98 ? -12.116 -4.616 19.880 1.00 87.81 98 ILE A CA 1
ATOM 803 C C . ILE A 1 98 ? -12.879 -5.859 20.350 1.00 87.81 98 ILE A C 1
ATOM 805 O O . ILE A 1 98 ? -12.354 -6.574 21.197 1.00 87.81 98 ILE A O 1
ATOM 809 N N . GLY A 1 99 ? -14.056 -6.139 19.780 1.00 87.12 99 GLY A N 1
ATOM 810 C CA . GLY A 1 99 ? -14.856 -7.328 20.093 1.00 87.12 99 GLY A CA 1
ATOM 811 C C . GLY A 1 99 ? -14.121 -8.642 19.816 1.00 87.12 99 GLY A C 1
ATOM 812 O O . GLY A 1 99 ? -14.098 -9.521 20.674 1.00 87.12 99 GLY A O 1
ATOM 813 N N . ASP A 1 100 ? -13.417 -8.729 18.683 1.00 87.25 100 ASP A N 1
ATOM 814 C CA . ASP A 1 100 ? -12.593 -9.891 18.319 1.00 87.25 100 ASP A CA 1
ATOM 815 C C . ASP A 1 100 ? -11.436 -10.120 19.316 1.00 87.25 100 ASP A C 1
ATOM 817 O O . ASP A 1 100 ? -11.042 -11.256 19.577 1.00 87.25 100 ASP A O 1
ATOM 821 N N . ALA A 1 101 ? -10.867 -9.045 19.876 1.00 87.12 101 ALA A N 1
ATOM 822 C CA . ALA A 1 101 ? -9.757 -9.119 20.829 1.00 87.12 101 ALA A CA 1
ATOM 823 C C . ALA A 1 101 ? -10.213 -9.305 22.289 1.00 87.12 101 ALA A C 1
ATOM 825 O O . ALA A 1 101 ? -9.455 -9.837 23.102 1.00 87.12 101 ALA A O 1
ATOM 826 N N . TYR A 1 102 ? -11.426 -8.856 22.625 1.00 89.69 102 TYR A N 1
ATOM 827 C CA . TYR A 1 102 ? -11.993 -8.867 23.971 1.00 89.69 102 TYR A CA 1
ATOM 828 C C . TYR A 1 102 ? -13.449 -9.368 23.928 1.00 89.69 102 TYR A C 1
ATOM 830 O O . TYR A 1 102 ? -14.363 -8.571 23.699 1.00 89.69 102 TYR A O 1
ATOM 838 N N . PRO A 1 103 ? -13.708 -10.659 24.217 1.00 88.06 103 PRO A N 1
ATOM 839 C CA . PRO A 1 103 ? -15.030 -11.263 24.024 1.00 88.06 103 PRO A CA 1
ATOM 840 C C . PRO A 1 103 ? -16.123 -10.641 24.907 1.00 88.06 103 PRO A C 1
ATOM 842 O O . PRO A 1 103 ? -17.278 -10.573 24.500 1.00 88.06 103 PRO A O 1
ATOM 845 N N . LEU A 1 104 ? -15.761 -10.122 26.087 1.00 89.62 104 LEU A N 1
ATOM 846 C CA . LEU A 1 104 ? -16.683 -9.429 27.001 1.00 89.62 104 LEU A CA 1
ATOM 847 C C . LEU A 1 104 ? -17.267 -8.139 26.400 1.00 89.62 104 LEU A C 1
ATOM 849 O O . LEU A 1 104 ? -18.390 -7.753 26.716 1.00 89.62 104 LEU A O 1
ATOM 853 N N . LEU A 1 105 ? -16.509 -7.482 25.521 1.00 90.44 105 LEU A N 1
ATOM 854 C CA . LEU A 1 105 ? -16.893 -6.237 24.859 1.00 90.44 105 LEU A CA 1
ATOM 855 C C . LEU A 1 105 ? -17.591 -6.482 23.515 1.00 90.44 105 LEU A C 1
ATOM 857 O O . LEU A 1 105 ? -18.105 -5.528 22.941 1.00 90.44 105 LEU A O 1
ATOM 861 N N . ASN A 1 106 ? -17.639 -7.725 23.022 1.00 91.62 106 ASN A N 1
ATOM 862 C CA . ASN A 1 106 ? -18.121 -8.034 21.675 1.00 91.62 106 ASN A CA 1
ATOM 863 C C . ASN A 1 106 ? -19.571 -7.584 21.435 1.00 91.62 106 ASN A C 1
ATOM 865 O O . ASN A 1 106 ? -19.845 -6.953 20.423 1.00 91.62 106 ASN A O 1
ATOM 869 N N . GLU A 1 107 ? -20.464 -7.837 22.395 1.00 91.94 107 GLU A N 1
ATOM 870 C CA . GLU A 1 107 ? -21.870 -7.402 22.329 1.00 91.94 107 GLU A CA 1
ATOM 871 C C . GLU A 1 107 ? -22.113 -6.092 23.090 1.00 91.94 107 GLU A C 1
ATOM 873 O O . GLU A 1 107 ? -22.906 -5.245 22.679 1.00 91.94 107 GLU A O 1
ATOM 878 N N . ARG A 1 108 ? -21.399 -5.879 24.203 1.00 91.88 108 ARG A N 1
ATOM 879 C CA . ARG A 1 108 ? -21.638 -4.732 25.094 1.00 91.88 108 ARG A CA 1
ATOM 880 C C . ARG A 1 108 ? -21.183 -3.412 24.473 1.00 91.88 108 ARG A C 1
ATOM 882 O O . ARG A 1 108 ? -21.889 -2.418 24.595 1.00 91.88 108 ARG A O 1
ATOM 889 N N . LEU A 1 109 ? -20.034 -3.397 23.791 1.00 92.00 109 LEU A N 1
ATOM 890 C CA . LEU A 1 109 ? -19.475 -2.191 23.175 1.00 92.00 109 LEU A CA 1
ATOM 891 C C . LEU A 1 109 ? -20.321 -1.649 22.011 1.00 92.00 109 LEU A C 1
ATOM 893 O O . LEU A 1 109 ? -20.606 -0.454 22.045 1.00 92.00 109 LEU A O 1
ATOM 897 N N . PRO A 1 110 ? -20.728 -2.447 20.998 1.00 91.94 110 PRO A N 1
ATOM 898 C CA . PRO A 1 110 ? -21.601 -1.940 19.940 1.00 91.94 110 PRO A CA 1
ATOM 899 C C . PRO A 1 110 ? -22.952 -1.493 20.503 1.00 91.94 110 PRO A C 1
ATOM 901 O O . PRO A 1 110 ? -23.384 -0.388 20.205 1.00 91.94 110 PRO A O 1
ATOM 904 N N . THR A 1 111 ? -23.550 -2.269 21.413 1.00 92.31 111 THR A N 1
ATOM 905 C CA . THR A 1 111 ? -24.835 -1.909 22.037 1.00 92.31 111 THR A CA 1
ATOM 906 C C . THR A 1 111 ? -24.753 -0.594 22.818 1.00 92.31 111 THR A C 1
ATOM 908 O O . THR A 1 111 ? -25.641 0.252 22.710 1.00 92.31 111 THR A O 1
ATOM 911 N N . ALA A 1 112 ? -23.681 -0.389 23.590 1.00 91.50 112 ALA A N 1
ATOM 912 C CA . ALA A 1 112 ? -23.455 0.859 24.317 1.00 91.50 112 ALA A CA 1
ATOM 913 C C . ALA A 1 112 ? -23.151 2.034 23.379 1.00 91.50 112 ALA A C 1
ATOM 915 O O . ALA A 1 112 ? -23.553 3.159 23.662 1.00 91.50 112 ALA A O 1
ATOM 916 N N . TYR A 1 113 ? -22.446 1.783 22.273 1.00 90.50 113 TYR A N 1
ATOM 917 C CA . TYR A 1 113 ? -22.124 2.798 21.274 1.00 90.50 113 TYR A CA 1
ATOM 918 C C . TYR A 1 113 ? -23.373 3.270 20.519 1.00 90.50 113 TYR A C 1
ATOM 920 O O . TYR A 1 113 ? -23.583 4.473 20.397 1.00 90.50 113 TYR A O 1
ATOM 928 N N . ASP A 1 114 ? -24.238 2.346 20.100 1.00 91.44 114 ASP A N 1
ATOM 929 C CA . ASP A 1 114 ? -25.485 2.663 19.394 1.00 91.44 114 ASP A CA 1
ATOM 930 C C . ASP A 1 114 ? -26.478 3.426 20.289 1.00 91.44 114 ASP A C 1
ATOM 932 O O . ASP A 1 114 ? -27.247 4.256 19.809 1.00 91.44 114 ASP A O 1
ATOM 936 N N . ASN A 1 115 ? -26.428 3.197 21.606 1.00 91.56 115 ASN A N 1
ATOM 937 C CA . ASN A 1 115 ? -27.262 3.884 22.597 1.00 91.56 115 ASN A CA 1
ATOM 938 C C . ASN A 1 115 ? -26.528 5.025 23.325 1.00 91.56 115 ASN A C 1
ATOM 940 O O . ASN A 1 115 ? -26.996 5.483 24.368 1.00 91.56 115 ASN A O 1
ATOM 944 N N . ALA A 1 116 ? -25.396 5.513 22.803 1.00 86.62 116 ALA A N 1
ATOM 945 C CA . ALA A 1 116 ? -24.555 6.486 23.507 1.00 86.62 116 ALA A CA 1
ATOM 946 C C . ALA A 1 116 ? -25.279 7.806 23.840 1.00 86.62 116 ALA A C 1
ATOM 948 O O . ALA A 1 116 ? -25.012 8.396 24.891 1.00 86.62 116 ALA A O 1
ATOM 949 N N . ASP A 1 117 ? -26.214 8.228 22.984 1.00 87.81 117 ASP A N 1
ATOM 950 C CA . ASP A 1 117 ? -27.007 9.455 23.147 1.00 87.81 117 ASP A CA 1
ATOM 951 C C . ASP A 1 117 ? -28.335 9.234 23.890 1.00 87.81 117 ASP A C 1
ATOM 953 O O . ASP A 1 117 ? -29.054 10.188 24.190 1.00 87.81 117 ASP A O 1
ATOM 957 N N . SER A 1 118 ? -28.670 7.981 24.207 1.00 87.44 118 SER A N 1
ATOM 958 C CA . SER A 1 118 ? -29.889 7.651 24.942 1.00 87.44 118 SER A CA 1
ATOM 959 C C . SER A 1 118 ? -29.694 7.862 26.441 1.00 87.44 118 SER A C 1
ATOM 961 O O . SER A 1 118 ? -28.618 7.607 26.985 1.00 87.44 118 SER A O 1
ATOM 963 N N . ALA A 1 119 ? -30.748 8.315 27.116 1.00 84.38 119 ALA A N 1
ATOM 964 C CA . ALA A 1 119 ? -30.774 8.487 28.564 1.00 84.38 119 ALA A CA 1
ATOM 965 C C . ALA A 1 119 ? -31.587 7.362 29.216 1.00 84.38 119 ALA A C 1
ATOM 967 O O . ALA A 1 119 ? -32.687 7.044 28.762 1.00 84.38 119 ALA A O 1
ATOM 968 N N . GLY A 1 120 ? -31.064 6.773 30.291 1.00 87.69 120 GLY A N 1
ATOM 969 C CA . GLY A 1 120 ? -31.774 5.759 31.064 1.00 87.69 120 GLY A CA 1
ATOM 970 C C . GLY A 1 120 ? -30.838 4.959 31.961 1.00 87.69 120 GLY A C 1
ATOM 971 O O . GLY A 1 120 ? -29.727 4.637 31.559 1.00 87.69 120 GLY A O 1
ATOM 972 N N . ILE A 1 121 ? -31.326 4.568 33.142 1.00 90.81 121 ILE A N 1
ATOM 973 C CA . ILE A 1 121 ? -30.536 3.878 34.181 1.00 90.81 121 ILE A CA 1
ATOM 974 C C . ILE A 1 121 ? -29.829 2.628 33.634 1.00 90.81 121 ILE A C 1
ATOM 976 O O . ILE A 1 121 ? -28.666 2.396 33.935 1.00 90.81 121 ILE A O 1
ATOM 980 N N . VAL A 1 122 ? -30.510 1.845 32.791 1.00 91.19 122 VAL A N 1
ATOM 981 C CA . VAL A 1 122 ? -29.941 0.630 32.177 1.00 91.19 122 VAL A CA 1
ATOM 982 C C . VAL A 1 122 ? -28.820 0.965 31.188 1.00 91.19 122 VAL A C 1
ATOM 984 O O . VAL A 1 122 ? -27.820 0.256 31.117 1.00 91.19 122 VAL A O 1
ATOM 987 N N . VAL A 1 123 ? -28.976 2.046 30.420 1.00 90.81 123 VAL A N 1
ATOM 988 C CA . VAL A 1 123 ? -27.971 2.495 29.446 1.00 90.81 123 VAL A CA 1
ATOM 989 C C . VAL A 1 123 ? -26.764 3.087 30.174 1.00 90.81 123 VAL A C 1
ATOM 991 O O . VAL A 1 123 ? -25.629 2.906 29.741 1.00 90.81 123 VAL A O 1
ATOM 994 N N . ASP A 1 124 ? -26.994 3.781 31.286 1.00 91.19 124 ASP A N 1
ATOM 995 C CA . ASP A 1 124 ? -25.951 4.367 32.128 1.00 91.19 124 ASP A CA 1
ATOM 996 C C . ASP A 1 124 ? -25.123 3.279 32.822 1.00 91.19 124 ASP A C 1
ATOM 998 O O . ASP A 1 124 ? -23.904 3.280 32.671 1.00 91.19 124 ASP A O 1
ATOM 1002 N N . ASP A 1 125 ? -25.766 2.270 33.421 1.00 92.25 125 ASP A N 1
ATOM 1003 C CA . ASP A 1 125 ? -25.080 1.096 33.985 1.00 92.25 125 ASP A CA 1
ATOM 1004 C C . ASP A 1 125 ? -24.280 0.323 32.918 1.00 92.25 125 ASP A C 1
ATOM 1006 O O . ASP A 1 125 ? -23.113 -0.030 33.120 1.00 92.25 125 ASP A O 1
ATOM 1010 N N . LEU A 1 126 ? -24.859 0.131 31.723 1.00 92.69 126 LEU A N 1
ATOM 1011 C CA . LEU A 1 126 ? -24.157 -0.498 30.602 1.00 92.69 126 LEU A CA 1
ATOM 1012 C C . LEU A 1 126 ? -22.916 0.305 30.188 1.00 92.69 126 LEU A C 1
ATOM 1014 O O . LEU A 1 126 ? -21.859 -0.279 29.945 1.00 92.69 126 LEU A O 1
ATOM 1018 N N . ALA A 1 127 ? -23.024 1.627 30.090 1.00 91.25 127 ALA A N 1
ATOM 1019 C CA . ALA A 1 127 ? -21.905 2.467 29.689 1.00 91.25 127 ALA A CA 1
ATOM 1020 C C . ALA A 1 127 ? -20.815 2.579 30.745 1.00 91.25 127 ALA A C 1
ATOM 1022 O O . ALA A 1 127 ? -19.648 2.647 30.365 1.00 91.25 127 ALA A O 1
ATOM 1023 N N . ASP A 1 128 ? -21.167 2.587 32.027 1.00 91.00 128 ASP A N 1
ATOM 1024 C CA . ASP A 1 128 ? -20.192 2.584 33.113 1.00 91.00 128 ASP A CA 1
ATOM 1025 C C . ASP A 1 128 ? -19.417 1.262 33.119 1.00 91.00 128 ASP A C 1
ATOM 1027 O O . ASP A 1 128 ? -18.182 1.265 33.144 1.00 91.00 128 ASP A O 1
ATOM 1031 N N . GLY A 1 129 ? -20.115 0.132 32.951 1.00 90.44 129 GLY A N 1
ATOM 1032 C CA . GLY A 1 129 ? -19.483 -1.174 32.766 1.00 90.44 129 GLY A CA 1
ATOM 1033 C C . GLY A 1 129 ? -18.555 -1.211 31.546 1.00 90.44 129 GLY A C 1
ATOM 1034 O O . GLY A 1 129 ? -17.393 -1.605 31.650 1.00 90.44 129 GLY A O 1
ATOM 1035 N N . VAL A 1 130 ? -19.025 -0.724 30.393 1.00 92.88 130 VAL A N 1
ATOM 1036 C CA . VAL A 1 130 ? -18.212 -0.649 29.168 1.00 92.88 130 VAL A CA 1
ATOM 1037 C C . VAL A 1 130 ? -17.040 0.319 29.328 1.00 92.88 130 VAL A C 1
ATOM 1039 O O . VAL A 1 130 ? -15.964 0.042 28.804 1.00 92.88 130 VAL A O 1
ATOM 1042 N N . ALA A 1 131 ? -17.178 1.429 30.053 1.00 90.62 131 ALA A N 1
ATOM 1043 C CA . ALA A 1 131 ? -16.088 2.371 30.295 1.00 90.62 131 ALA A CA 1
ATOM 1044 C C . ALA A 1 131 ? -14.957 1.745 31.119 1.00 90.62 131 ALA A C 1
ATOM 1046 O O . ALA A 1 131 ? -13.784 1.924 30.774 1.00 90.62 131 ALA A O 1
ATOM 1047 N N . ILE A 1 132 ? -15.299 0.965 32.149 1.00 89.38 132 ILE A N 1
ATOM 1048 C CA . ILE A 1 132 ? -14.332 0.205 32.950 1.00 89.38 132 ILE A CA 1
ATOM 1049 C C . ILE A 1 132 ? -13.618 -0.824 32.065 1.00 89.38 132 ILE A C 1
ATOM 1051 O O . ILE A 1 132 ? -12.385 -0.835 31.991 1.00 89.38 132 ILE A O 1
ATOM 1055 N N . ASP A 1 133 ? -14.385 -1.627 31.325 1.00 88.44 133 ASP A N 1
ATOM 1056 C CA . ASP A 1 133 ? -13.846 -2.698 30.485 1.00 88.44 133 ASP A CA 1
ATOM 1057 C C . ASP A 1 133 ? -12.969 -2.139 29.348 1.00 88.44 133 ASP A C 1
ATOM 1059 O O . ASP A 1 133 ? -11.874 -2.644 29.080 1.00 88.44 133 ASP A O 1
ATOM 1063 N N . THR A 1 134 ? -13.385 -1.032 28.723 1.00 87.06 134 THR A N 1
ATOM 1064 C CA . THR A 1 134 ? -12.650 -0.366 27.632 1.00 87.06 134 THR A CA 1
ATOM 1065 C C . THR A 1 134 ? -11.355 0.288 28.128 1.00 87.06 134 THR A C 1
ATOM 1067 O O . THR A 1 134 ? -10.383 0.379 27.376 1.00 87.06 134 THR A O 1
ATOM 1070 N N . GLY A 1 135 ? -11.284 0.691 29.402 1.00 82.44 135 GLY A N 1
ATOM 1071 C CA . GLY A 1 135 ? -10.058 1.206 30.020 1.00 82.44 135 GLY A CA 1
ATOM 1072 C C . GLY A 1 135 ? -8.907 0.191 30.033 1.00 82.44 135 GLY A C 1
ATOM 1073 O O . GLY A 1 135 ? -7.738 0.573 29.955 1.00 82.44 135 GLY A O 1
ATOM 1074 N N . SER A 1 136 ? -9.223 -1.107 30.052 1.00 81.81 136 SER A N 1
ATOM 1075 C CA . SER A 1 136 ? -8.233 -2.194 30.046 1.00 81.81 136 SER A CA 1
ATOM 1076 C C . SER A 1 136 ? -7.676 -2.535 28.651 1.00 81.81 136 SER A C 1
ATOM 1078 O O . SER A 1 136 ? -6.717 -3.307 28.515 1.00 81.81 136 SER A O 1
ATOM 1080 N N . VAL A 1 137 ? -8.250 -1.948 27.595 1.00 83.94 137 VAL A N 1
ATOM 1081 C CA . VAL A 1 137 ? -7.967 -2.313 26.205 1.00 83.94 137 VAL A CA 1
ATOM 1082 C C . VAL A 1 137 ? -6.581 -1.828 25.769 1.00 83.94 137 VAL A C 1
ATOM 1084 O O . VAL A 1 137 ? -6.290 -0.633 25.653 1.00 83.94 137 VAL A O 1
ATOM 1087 N N . ARG A 1 138 ? -5.692 -2.775 25.447 1.00 81.00 138 ARG A N 1
ATOM 1088 C CA . ARG A 1 138 ? -4.333 -2.477 24.977 1.00 81.00 138 ARG A CA 1
ATOM 1089 C C . ARG A 1 138 ? -4.343 -2.158 23.485 1.00 81.00 138 ARG A C 1
ATOM 1091 O O . ARG A 1 138 ? -4.669 -2.999 22.651 1.00 81.00 138 ARG A O 1
ATOM 1098 N N . ARG A 1 139 ? -3.834 -0.977 23.115 1.00 77.56 139 ARG A N 1
ATOM 1099 C CA . ARG A 1 139 ? -3.698 -0.548 21.703 1.00 77.56 139 ARG A CA 1
ATOM 1100 C C . ARG A 1 139 ? -2.888 -1.524 20.840 1.00 77.56 139 ARG A C 1
ATOM 1102 O O . ARG A 1 139 ? -3.125 -1.622 19.640 1.00 77.56 139 ARG A O 1
ATOM 1109 N N . SER A 1 140 ? -1.922 -2.227 21.434 1.00 75.62 140 SER A N 1
ATOM 1110 C CA . SER A 1 140 ? -1.073 -3.209 20.749 1.00 75.62 140 SER A CA 1
ATOM 1111 C C . SER A 1 140 ? -1.792 -4.509 20.389 1.00 75.62 140 SER A C 1
ATOM 1113 O O . SER A 1 140 ? -1.365 -5.159 19.438 1.00 75.62 140 SER A O 1
ATOM 1115 N N . ALA A 1 141 ? -2.853 -4.877 21.117 1.00 76.88 141 ALA A N 1
ATOM 1116 C CA . ALA A 1 141 ? -3.666 -6.054 20.810 1.00 76.88 141 ALA A CA 1
ATOM 1117 C C . ALA A 1 141 ? -4.502 -5.831 19.541 1.00 76.88 141 ALA A C 1
ATOM 1119 O O . ALA A 1 141 ? -4.659 -6.735 18.731 1.00 76.88 141 ALA A O 1
ATOM 1120 N N . ILE A 1 142 ? -4.955 -4.593 19.330 1.00 77.44 142 ILE A N 1
ATOM 1121 C CA . ILE A 1 142 ? -5.807 -4.215 18.195 1.00 77.44 142 ILE A CA 1
ATOM 1122 C C . ILE A 1 142 ? -4.967 -3.826 16.973 1.00 77.44 142 ILE A C 1
ATOM 1124 O O . ILE A 1 142 ? -5.276 -4.190 15.840 1.00 77.44 142 ILE A O 1
ATOM 1128 N N . ILE A 1 143 ? -3.875 -3.082 17.179 1.00 77.25 143 ILE A N 1
ATOM 1129 C CA . ILE A 1 143 ? -3.023 -2.591 16.092 1.00 77.25 143 ILE A CA 1
ATOM 1130 C C . ILE A 1 143 ? -1.694 -3.349 16.096 1.00 77.25 143 ILE A C 1
ATOM 1132 O O . ILE A 1 143 ? -0.729 -2.983 16.773 1.00 77.25 143 ILE A O 1
ATOM 1136 N N . SER A 1 144 ? -1.614 -4.390 15.265 1.00 73.69 144 SER A N 1
ATOM 1137 C CA . SER A 1 144 ? -0.390 -5.173 15.089 1.00 73.69 144 SER A CA 1
ATOM 1138 C C . SER A 1 144 ? 0.714 -4.352 14.396 1.00 73.69 144 SER A C 1
ATOM 1140 O O . SER A 1 144 ? 0.583 -3.985 13.222 1.00 73.69 144 SER A O 1
ATOM 1142 N N . LYS A 1 145 ? 1.852 -4.128 15.064 1.00 78.75 145 LYS A N 1
ATOM 1143 C CA . LYS A 1 145 ? 3.025 -3.451 14.464 1.00 78.75 145 LYS A CA 1
ATOM 1144 C C . LYS A 1 145 ? 3.856 -4.355 13.543 1.00 78.75 145 LYS A C 1
ATOM 1146 O O . LYS A 1 145 ? 4.527 -3.846 12.649 1.00 78.75 145 LYS A O 1
ATOM 1151 N N . LYS A 1 146 ? 3.772 -5.683 13.716 1.00 82.38 146 LYS A N 1
ATOM 1152 C CA . LYS A 1 146 ? 4.581 -6.686 12.991 1.00 82.38 146 LYS A CA 1
ATOM 1153 C C . LYS A 1 146 ? 4.552 -6.488 11.471 1.00 82.38 146 LYS A C 1
ATOM 1155 O O . LYS A 1 146 ? 5.594 -6.454 10.830 1.00 82.38 146 LYS A O 1
ATOM 1160 N N . GLY A 1 147 ? 3.365 -6.259 10.908 1.00 81.69 147 GLY A N 1
ATOM 1161 C CA . GLY A 1 147 ? 3.209 -6.054 9.467 1.00 81.69 147 GLY A CA 1
ATOM 1162 C C . GLY A 1 147 ? 3.821 -4.753 8.932 1.00 81.69 147 GLY A C 1
ATOM 1163 O O . GLY A 1 147 ? 4.126 -4.689 7.745 1.00 81.69 147 GLY A O 1
ATOM 1164 N N . ILE A 1 148 ? 3.986 -3.715 9.758 1.00 85.06 148 ILE A N 1
ATOM 1165 C CA . ILE A 1 148 ? 4.703 -2.493 9.355 1.00 85.06 148 ILE A CA 1
ATOM 1166 C C . ILE A 1 148 ? 6.207 -2.736 9.396 1.00 85.06 148 ILE A C 1
ATOM 1168 O O . ILE A 1 148 ? 6.892 -2.400 8.439 1.00 85.06 148 ILE A O 1
ATOM 1172 N N . ILE A 1 149 ? 6.696 -3.365 10.466 1.00 88.19 149 ILE A N 1
ATOM 1173 C CA . ILE A 1 149 ? 8.123 -3.657 10.647 1.00 88.19 149 ILE A CA 1
ATOM 1174 C C . ILE A 1 149 ? 8.636 -4.542 9.508 1.00 88.19 149 ILE A C 1
ATOM 1176 O O . ILE A 1 149 ? 9.649 -4.220 8.902 1.00 88.19 149 ILE A O 1
ATOM 1180 N N . PHE A 1 150 ? 7.897 -5.598 9.152 1.00 89.50 150 PHE A N 1
ATOM 1181 C CA . PHE A 1 150 ? 8.260 -6.471 8.033 1.00 89.50 150 PHE A CA 1
ATOM 1182 C C . PHE A 1 150 ? 8.363 -5.711 6.701 1.00 89.50 150 PHE A C 1
ATOM 1184 O O . PHE A 1 150 ? 9.322 -5.890 5.961 1.00 89.50 150 PHE A O 1
ATOM 1191 N N . ARG A 1 151 ? 7.407 -4.819 6.405 1.00 88.94 151 ARG A N 1
ATOM 1192 C CA . ARG A 1 151 ? 7.434 -4.001 5.178 1.00 88.94 151 ARG A CA 1
ATOM 1193 C C . ARG A 1 151 ? 8.585 -2.999 5.172 1.00 88.94 151 ARG A C 1
ATOM 1195 O O . ARG A 1 151 ? 9.201 -2.806 4.134 1.00 88.94 151 ARG A O 1
ATOM 1202 N N . ALA A 1 152 ? 8.877 -2.388 6.318 1.00 89.56 152 ALA A N 1
ATOM 1203 C CA . ALA A 1 152 ? 10.016 -1.489 6.463 1.00 89.56 152 ALA A CA 1
ATOM 1204 C C . ALA A 1 152 ? 11.346 -2.238 6.249 1.00 89.56 152 ALA A C 1
ATOM 1206 O O . ALA A 1 152 ? 12.203 -1.773 5.503 1.00 89.56 152 ALA A O 1
ATOM 1207 N N . ALA A 1 153 ? 11.487 -3.438 6.819 1.00 92.38 153 ALA A N 1
ATOM 1208 C CA . ALA A 1 153 ? 12.644 -4.297 6.576 1.00 92.38 153 ALA A CA 1
ATOM 1209 C C . ALA A 1 153 ? 12.761 -4.690 5.093 1.00 92.38 153 ALA A C 1
ATOM 1211 O O . ALA A 1 153 ? 13.832 -4.559 4.510 1.00 92.38 153 ALA A O 1
ATOM 1212 N N . ALA A 1 154 ? 11.655 -5.079 4.451 1.00 91.69 154 ALA A N 1
ATOM 1213 C CA . ALA A 1 154 ? 11.636 -5.384 3.021 1.00 91.69 154 ALA A CA 1
ATOM 1214 C C . ALA A 1 154 ? 12.037 -4.175 2.156 1.00 91.69 154 ALA A C 1
ATOM 1216 O O . ALA A 1 154 ? 12.784 -4.335 1.196 1.00 91.69 154 ALA A O 1
ATOM 1217 N N . SER A 1 155 ? 11.603 -2.958 2.515 1.00 91.62 155 SER A N 1
ATOM 1218 C CA . SER A 1 155 ? 12.041 -1.748 1.810 1.00 91.62 155 SER A CA 1
ATOM 1219 C C . SER A 1 155 ? 13.539 -1.485 1.963 1.00 91.62 155 SER A C 1
ATOM 1221 O O . SER A 1 155 ? 14.167 -1.082 0.993 1.00 91.62 155 SER A O 1
ATOM 1223 N N . LEU A 1 156 ? 14.133 -1.771 3.129 1.00 92.25 156 LEU A N 1
ATOM 1224 C CA . LEU A 1 156 ? 15.582 -1.648 3.316 1.00 92.25 156 LEU A CA 1
ATOM 1225 C C . LEU A 1 156 ? 16.347 -2.630 2.424 1.00 92.25 156 LEU A C 1
ATOM 1227 O O . LEU A 1 156 ? 17.308 -2.232 1.778 1.00 92.25 156 LEU A O 1
ATOM 1231 N N . VAL A 1 157 ? 15.886 -3.880 2.328 1.00 92.62 157 VAL A N 1
ATOM 1232 C CA . VAL A 1 157 ? 16.487 -4.882 1.431 1.00 92.62 157 VAL A CA 1
ATOM 1233 C C . VAL A 1 157 ? 16.406 -4.434 -0.031 1.00 92.62 157 VAL A C 1
ATOM 1235 O O . VAL A 1 157 ? 17.394 -4.531 -0.751 1.00 92.62 157 VAL A O 1
ATOM 1238 N N . LEU A 1 158 ? 15.261 -3.895 -0.461 1.00 92.12 158 LEU A N 1
ATOM 1239 C CA . LEU A 1 158 ? 15.081 -3.354 -1.813 1.00 92.12 158 LEU A CA 1
ATOM 1240 C C . LEU A 1 158 ? 15.989 -2.154 -2.100 1.00 92.12 158 LEU A C 1
ATOM 1242 O O . LEU A 1 158 ? 16.507 -2.044 -3.205 1.00 92.12 158 LEU A O 1
ATOM 1246 N N . VAL A 1 159 ? 16.213 -1.272 -1.124 1.00 91.06 159 VAL A N 1
ATOM 1247 C CA . VAL A 1 159 ? 17.168 -0.161 -1.267 1.00 91.06 159 VAL A CA 1
ATOM 1248 C C . VAL A 1 159 ? 18.598 -0.685 -1.396 1.00 91.06 159 VAL A C 1
ATOM 1250 O O . VAL A 1 159 ? 19.340 -0.209 -2.250 1.00 91.06 159 VAL A O 1
ATOM 1253 N N . SER A 1 160 ? 18.986 -1.688 -0.605 1.00 89.00 160 SER A N 1
ATOM 1254 C CA . SER A 1 160 ? 20.299 -2.326 -0.748 1.00 89.00 160 SER A CA 1
ATOM 1255 C C . SER A 1 160 ? 20.463 -2.984 -2.119 1.00 89.00 160 SER A C 1
ATOM 1257 O O . SER A 1 160 ? 21.499 -2.818 -2.758 1.00 89.00 160 SER A O 1
ATOM 1259 N N . LEU A 1 161 ? 19.426 -3.676 -2.603 1.00 88.81 161 LEU A N 1
ATOM 1260 C CA . LEU A 1 161 ? 19.409 -4.258 -3.945 1.00 88.81 161 LEU A CA 1
ATOM 1261 C C . LEU A 1 161 ? 19.522 -3.176 -5.021 1.00 88.81 161 LEU A C 1
ATOM 1263 O O . LEU A 1 161 ? 20.261 -3.343 -5.982 1.00 88.81 161 LEU A O 1
ATOM 1267 N N . LEU A 1 162 ? 18.836 -2.049 -4.846 1.00 88.62 162 LEU A N 1
ATOM 1268 C CA . LEU A 1 162 ? 18.914 -0.921 -5.765 1.00 88.62 162 LEU A CA 1
ATOM 1269 C C . LEU A 1 162 ? 20.328 -0.341 -5.847 1.00 88.62 162 LEU A C 1
ATOM 1271 O O . LEU A 1 162 ? 20.808 -0.062 -6.944 1.00 88.62 162 LEU A O 1
ATOM 1275 N N . MET A 1 163 ? 20.996 -0.175 -4.704 1.00 86.62 163 MET A N 1
ATOM 1276 C CA . MET A 1 163 ? 22.389 0.277 -4.658 1.00 86.62 163 MET A CA 1
ATOM 1277 C C . MET A 1 163 ? 23.317 -0.716 -5.359 1.00 86.62 163 MET A C 1
ATOM 1279 O O . MET A 1 163 ? 24.183 -0.303 -6.124 1.00 86.62 163 MET A O 1
ATOM 1283 N N . PHE A 1 164 ? 23.091 -2.018 -5.158 1.00 86.00 164 PHE A N 1
ATOM 1284 C CA . PHE A 1 164 ? 23.834 -3.069 -5.846 1.00 86.00 164 PHE A CA 1
ATOM 1285 C C . PHE A 1 164 ? 23.623 -3.016 -7.365 1.00 86.00 164 PHE A C 1
ATOM 1287 O O . PHE A 1 164 ? 24.597 -2.948 -8.100 1.00 86.00 164 PHE A O 1
ATOM 1294 N N . VAL A 1 165 ? 22.378 -2.947 -7.846 1.00 84.50 165 VAL A N 1
ATOM 1295 C CA . VAL A 1 165 ? 22.052 -2.862 -9.286 1.00 84.50 165 VAL A CA 1
ATOM 1296 C C . VAL A 1 165 ? 22.560 -1.564 -9.925 1.00 84.50 165 VAL A C 1
ATOM 1298 O O . VAL A 1 165 ? 22.868 -1.531 -11.112 1.00 84.50 165 VAL A O 1
ATOM 1301 N N . SER A 1 166 ? 22.673 -0.489 -9.143 1.00 80.56 166 SER A N 1
ATOM 1302 C CA . SER A 1 166 ? 23.230 0.785 -9.613 1.00 80.56 166 SER A CA 1
ATOM 1303 C C . SER A 1 166 ? 24.757 0.764 -9.735 1.00 80.56 166 SER A C 1
ATOM 1305 O O . SER A 1 166 ? 25.323 1.689 -10.320 1.00 80.56 166 SER A O 1
ATOM 1307 N N . SER A 1 167 ? 25.431 -0.250 -9.181 1.00 80.50 167 SER A N 1
ATOM 1308 C CA . SER A 1 167 ? 26.878 -0.394 -9.328 1.00 80.50 167 SER A CA 1
ATOM 1309 C C . SER A 1 167 ? 27.248 -0.744 -10.779 1.00 80.50 167 SER A C 1
ATOM 1311 O O . SER A 1 167 ? 26.477 -1.413 -11.475 1.00 80.50 167 SER A O 1
ATOM 1313 N N . PRO A 1 168 ? 28.401 -0.263 -11.277 1.00 70.00 168 PRO A N 1
ATOM 1314 C CA . PRO A 1 168 ? 28.838 -0.528 -12.647 1.00 70.00 168 PRO A CA 1
ATOM 1315 C C . PRO A 1 168 ? 29.070 -2.021 -12.920 1.00 70.00 168 PRO A C 1
ATOM 1317 O O . PRO A 1 168 ? 28.834 -2.454 -14.042 1.00 70.00 168 PRO A O 1
ATOM 1320 N N . ASP A 1 169 ? 29.420 -2.795 -11.888 1.00 70.44 169 ASP A N 1
ATOM 1321 C CA . ASP A 1 169 ? 29.752 -4.225 -11.979 1.00 70.44 169 ASP A CA 1
ATOM 1322 C C . ASP A 1 169 ? 28.532 -5.153 -11.828 1.00 70.44 169 ASP A C 1
ATOM 1324 O O . ASP A 1 169 ? 28.667 -6.377 -11.761 1.00 70.44 169 ASP A O 1
ATOM 1328 N N . ALA A 1 170 ? 27.322 -4.595 -11.720 1.00 70.25 170 ALA A N 1
ATOM 1329 C CA . ALA A 1 170 ? 26.120 -5.396 -11.544 1.00 70.25 170 ALA A CA 1
ATOM 1330 C C . ALA A 1 170 ? 25.757 -6.156 -12.833 1.00 70.25 170 ALA A C 1
ATOM 1332 O O . ALA A 1 170 ? 25.730 -5.551 -13.908 1.00 70.25 170 ALA A O 1
ATOM 1333 N N . PRO A 1 171 ? 25.384 -7.448 -12.743 1.00 64.94 171 PRO A N 1
ATOM 1334 C CA . PRO A 1 171 ? 24.902 -8.195 -13.897 1.00 64.94 171 PRO A CA 1
ATOM 1335 C C . PRO A 1 171 ? 23.585 -7.581 -14.386 1.00 64.94 171 PRO A C 1
ATOM 1337 O O . PRO A 1 171 ? 22.588 -7.558 -13.658 1.00 64.94 171 PRO A O 1
ATOM 1340 N N . ARG A 1 172 ? 23.586 -7.064 -15.616 1.00 71.06 172 ARG A N 1
ATOM 1341 C CA . ARG A 1 172 ? 22.389 -6.562 -16.305 1.00 71.06 172 ARG A CA 1
ATOM 1342 C C . ARG A 1 172 ? 21.838 -7.665 -17.200 1.00 71.06 172 ARG A C 1
ATOM 1344 O O . ARG A 1 172 ? 22.607 -8.469 -17.713 1.00 71.06 172 ARG A O 1
ATOM 1351 N N . PHE A 1 173 ? 20.515 -7.720 -17.360 1.00 63.75 173 PHE A N 1
ATOM 1352 C CA . PHE A 1 173 ? 19.881 -8.722 -18.228 1.00 63.75 173 PHE A CA 1
ATOM 1353 C C . PHE A 1 173 ? 20.306 -8.571 -19.690 1.00 63.75 173 PHE A C 1
ATOM 1355 O O . PHE A 1 173 ? 20.418 -9.557 -20.405 1.00 63.75 173 PHE A O 1
ATOM 1362 N N . MET A 1 174 ? 20.530 -7.326 -20.104 1.00 61.00 174 MET A N 1
ATOM 1363 C CA . MET A 1 174 ? 20.976 -6.966 -21.439 1.00 61.00 174 MET A CA 1
ATOM 1364 C C . MET A 1 174 ? 22.050 -5.900 -21.291 1.00 61.00 174 MET A C 1
ATOM 1366 O O . MET A 1 174 ? 21.877 -4.948 -20.505 1.00 61.00 174 MET A O 1
ATOM 1370 N N . THR A 1 175 ? 23.172 -6.069 -21.988 1.00 67.94 175 THR A N 1
ATOM 1371 C CA . THR A 1 175 ? 24.194 -5.022 -21.996 1.00 67.94 175 THR A CA 1
ATOM 1372 C C . THR A 1 175 ? 23.618 -3.779 -22.687 1.00 67.94 175 THR A C 1
ATOM 1374 O O . THR A 1 175 ? 22.721 -3.889 -23.529 1.00 67.94 175 THR A O 1
ATOM 1377 N N . PRO A 1 176 ? 24.057 -2.565 -22.306 1.00 65.25 176 PRO A N 1
ATOM 1378 C CA . PRO A 1 176 ? 23.638 -1.347 -22.996 1.00 65.25 176 PRO A CA 1
ATOM 1379 C C . PRO A 1 176 ? 23.826 -1.434 -24.519 1.00 65.25 176 PRO A C 1
ATOM 1381 O O . PRO A 1 176 ? 22.951 -0.987 -25.249 1.00 65.25 176 PRO A O 1
ATOM 1384 N N . GLU A 1 177 ? 24.902 -2.090 -24.958 1.00 65.50 177 GLU A N 1
ATOM 1385 C CA . GLU A 1 177 ? 25.303 -2.286 -26.358 1.00 65.50 177 GLU A CA 1
ATOM 1386 C C . GLU A 1 177 ? 24.381 -3.267 -27.112 1.00 65.50 177 GLU A C 1
ATOM 1388 O O . GLU A 1 177 ? 23.958 -3.003 -28.238 1.00 65.50 177 GLU A O 1
ATOM 1393 N N . GLU A 1 178 ? 23.977 -4.374 -26.479 1.00 66.62 178 GLU A N 1
ATOM 1394 C CA . GLU A 1 178 ? 23.002 -5.322 -27.047 1.00 66.62 178 GLU A CA 1
ATOM 1395 C C . GLU A 1 178 ? 21.611 -4.694 -27.208 1.00 66.62 178 GLU A C 1
ATOM 1397 O O . GLU A 1 178 ? 20.900 -4.959 -28.175 1.00 66.62 178 GLU A O 1
ATOM 1402 N N . LEU A 1 179 ? 21.197 -3.853 -26.257 1.00 65.19 179 LEU A N 1
ATOM 1403 C CA . LEU A 1 179 ? 19.908 -3.171 -26.338 1.00 65.19 179 LEU A CA 1
ATOM 1404 C C . LEU A 1 179 ? 19.936 -2.044 -27.382 1.00 65.19 179 LEU A C 1
ATOM 1406 O O . LEU A 1 179 ? 18.948 -1.826 -28.080 1.00 65.19 179 LEU A O 1
ATOM 1410 N N . GLU A 1 180 ? 21.055 -1.333 -27.501 1.00 66.94 180 GLU A N 1
ATOM 1411 C CA . GLU A 1 180 ? 21.245 -0.274 -28.492 1.00 66.94 180 GLU A CA 1
ATOM 1412 C C . GLU A 1 180 ? 21.253 -0.834 -29.919 1.00 66.94 180 GLU A C 1
ATOM 1414 O O . GLU A 1 180 ? 20.505 -0.338 -30.762 1.00 66.94 180 GLU A O 1
ATOM 1419 N N . SER A 1 181 ? 21.963 -1.935 -30.167 1.00 66.94 181 SER A N 1
ATOM 1420 C CA . SER A 1 181 ? 21.969 -2.624 -31.469 1.00 66.94 181 SER A CA 1
ATOM 1421 C C . SER A 1 181 ? 20.614 -3.233 -31.859 1.00 66.94 181 SER A C 1
ATOM 1423 O O . SER A 1 181 ? 20.298 -3.337 -33.040 1.00 66.94 181 SER A O 1
ATOM 1425 N N . MET A 1 182 ? 19.760 -3.591 -30.894 1.00 64.56 182 MET A N 1
ATOM 1426 C CA . MET A 1 182 ? 18.419 -4.124 -31.179 1.00 64.56 182 MET A CA 1
ATOM 1427 C C . MET A 1 182 ? 17.382 -3.031 -31.492 1.00 64.56 182 MET A C 1
ATOM 1429 O O . MET A 1 182 ? 16.386 -3.285 -32.169 1.00 64.56 182 MET A O 1
ATOM 1433 N N . ILE A 1 183 ? 17.584 -1.817 -30.972 1.00 61.69 183 ILE A N 1
ATOM 1434 C CA . ILE A 1 183 ? 16.660 -0.681 -31.136 1.00 61.69 183 ILE A CA 1
ATOM 1435 C C . ILE A 1 183 ? 17.099 0.225 -32.304 1.00 61.69 183 ILE A C 1
ATOM 1437 O O . ILE A 1 183 ? 16.306 1.027 -32.808 1.00 61.69 183 ILE A O 1
ATOM 1441 N N . THR A 1 184 ? 18.348 0.138 -32.758 1.00 62.56 184 THR A N 1
ATOM 1442 C CA . THR A 1 184 ? 18.907 1.001 -33.810 1.00 62.56 184 THR A CA 1
ATOM 1443 C C . THR A 1 184 ? 19.188 0.154 -35.050 1.00 62.56 184 THR A C 1
ATOM 1445 O O . THR A 1 184 ? 19.998 -0.763 -34.959 1.00 62.56 184 THR A O 1
ATOM 1448 N N . PRO A 1 185 ? 18.525 0.393 -36.203 1.00 61.09 185 PRO A N 1
ATOM 1449 C CA . PRO A 1 185 ? 19.047 -0.145 -37.452 1.00 61.09 185 PRO A CA 1
ATOM 1450 C C . PRO A 1 185 ? 20.438 0.476 -37.652 1.00 61.09 185 PRO A C 1
ATOM 1452 O O . PRO A 1 185 ? 20.563 1.684 -37.429 1.00 61.09 185 PRO A O 1
ATOM 1455 N N . PRO A 1 186 ? 21.461 -0.322 -37.996 1.00 60.59 186 PRO A N 1
ATOM 1456 C CA . PRO A 1 186 ? 22.819 0.185 -38.131 1.00 60.59 186 PRO A CA 1
ATOM 1457 C C . PRO A 1 186 ? 22.849 1.328 -39.144 1.00 60.59 186 PRO A C 1
ATOM 1459 O O . PRO A 1 186 ? 22.201 1.262 -40.192 1.00 60.59 186 PRO A O 1
ATOM 1462 N N . THR A 1 187 ? 23.559 2.393 -38.791 1.00 62.66 187 THR A N 1
ATOM 1463 C CA . THR A 1 187 ? 23.801 3.528 -39.683 1.00 62.66 187 THR A CA 1
ATOM 1464 C C . THR A 1 187 ? 24.778 3.086 -40.782 1.00 62.66 187 THR A C 1
ATOM 1466 O O . THR A 1 187 ? 25.616 2.227 -40.523 1.00 62.66 187 THR A O 1
ATOM 1469 N N . ASP A 1 188 ? 24.703 3.642 -41.998 1.00 59.06 188 ASP A N 1
ATOM 1470 C CA . ASP A 1 188 ? 25.572 3.212 -43.117 1.00 59.06 188 ASP A CA 1
ATOM 1471 C C . ASP A 1 188 ? 27.077 3.287 -42.758 1.00 59.06 188 ASP A C 1
ATOM 1473 O O . ASP A 1 188 ? 27.846 2.415 -43.151 1.00 59.06 188 ASP A O 1
ATOM 1477 N N . GLU A 1 189 ? 27.473 4.261 -41.928 1.00 60.62 189 GLU A N 1
ATOM 1478 C CA . GLU A 1 189 ? 28.843 4.427 -41.409 1.00 60.62 189 GLU A CA 1
ATOM 1479 C C . GLU A 1 189 ? 29.250 3.321 -40.412 1.00 60.62 189 GLU A C 1
ATOM 1481 O O . GLU A 1 189 ? 30.372 2.825 -40.455 1.00 60.62 189 GLU A O 1
ATOM 1486 N N . GLU A 1 190 ? 28.333 2.874 -39.547 1.00 62.22 190 GLU A N 1
ATOM 1487 C CA . GLU A 1 190 ? 28.577 1.778 -38.591 1.00 62.22 190 GLU A CA 1
ATOM 1488 C C . GLU A 1 190 ? 28.611 0.416 -39.301 1.00 62.22 190 GLU A C 1
ATOM 1490 O O . GLU A 1 190 ? 29.257 -0.525 -38.842 1.00 62.22 190 GLU A O 1
ATOM 1495 N N . LEU A 1 191 ? 27.912 0.305 -40.435 1.00 63.22 191 LEU A N 1
ATOM 1496 C CA . LEU A 1 191 ? 27.932 -0.876 -41.291 1.00 63.22 191 LEU A CA 1
ATOM 1497 C C . LEU A 1 191 ? 29.253 -0.981 -42.066 1.00 63.22 191 LEU A C 1
ATOM 1499 O O . LEU A 1 191 ? 29.756 -2.090 -42.236 1.00 63.22 191 LEU A O 1
ATOM 1503 N N . GLU A 1 192 ? 29.817 0.153 -42.500 1.00 62.78 192 GLU A N 1
ATOM 1504 C CA . GLU A 1 192 ? 31.167 0.228 -43.075 1.00 62.78 192 GLU A CA 1
ATOM 1505 C C . GLU A 1 192 ? 32.245 -0.092 -42.031 1.00 62.78 192 GLU A C 1
ATOM 1507 O O . GLU A 1 192 ? 33.102 -0.926 -42.309 1.00 62.78 192 GLU A O 1
ATOM 1512 N N . GLU A 1 193 ? 32.173 0.459 -40.814 1.00 67.12 193 GLU A N 1
ATOM 1513 C CA . GLU A 1 193 ? 33.124 0.120 -39.739 1.00 67.12 193 GLU A CA 1
ATOM 1514 C C . GLU A 1 193 ? 33.046 -1.361 -39.339 1.00 67.12 193 GLU A C 1
ATOM 1516 O O . GLU A 1 193 ? 34.074 -2.026 -39.222 1.00 67.12 193 GLU A O 1
ATOM 1521 N N . ALA A 1 194 ? 31.841 -1.923 -39.199 1.00 68.12 194 ALA A N 1
ATOM 1522 C CA . ALA A 1 194 ? 31.673 -3.346 -38.904 1.00 68.12 194 ALA A CA 1
ATOM 1523 C C . ALA A 1 194 ? 32.135 -4.246 -40.065 1.00 68.12 194 ALA A C 1
ATOM 1525 O O . ALA A 1 194 ? 32.634 -5.350 -39.832 1.00 68.12 194 ALA A O 1
ATOM 1526 N N . ALA A 1 195 ? 31.981 -3.793 -41.314 1.00 65.75 195 ALA A N 1
ATOM 1527 C CA . ALA A 1 195 ? 32.499 -4.493 -42.485 1.00 65.75 195 ALA A CA 1
ATOM 1528 C C . ALA A 1 195 ? 34.032 -4.451 -42.533 1.00 65.75 195 ALA A C 1
ATOM 1530 O O . ALA A 1 195 ? 34.644 -5.479 -42.821 1.00 65.75 195 ALA A O 1
ATOM 1531 N N . ASP A 1 196 ? 34.646 -3.318 -42.193 1.00 68.81 196 ASP A N 1
ATOM 1532 C CA . ASP A 1 196 ? 36.099 -3.163 -42.112 1.00 68.81 196 ASP A CA 1
ATOM 1533 C C . ASP A 1 196 ? 36.696 -3.976 -40.955 1.00 68.81 196 ASP A C 1
ATOM 1535 O O . ASP A 1 196 ? 37.705 -4.658 -41.142 1.00 68.81 196 ASP A O 1
ATOM 1539 N N . GLU A 1 197 ? 36.054 -4.006 -39.783 1.00 72.12 197 GLU A N 1
ATOM 1540 C CA . GLU A 1 197 ? 36.480 -4.847 -38.658 1.00 72.12 197 GLU A CA 1
ATOM 1541 C C . GLU A 1 197 ? 36.336 -6.342 -38.970 1.00 72.12 197 GLU A C 1
ATOM 1543 O O . GLU A 1 197 ? 37.251 -7.124 -38.693 1.00 72.12 197 GLU A O 1
ATOM 1548 N N . ALA A 1 198 ? 35.230 -6.753 -39.601 1.00 71.31 198 ALA A N 1
ATOM 1549 C CA . ALA A 1 198 ? 35.041 -8.126 -40.063 1.00 71.31 198 ALA A CA 1
ATOM 1550 C C . ALA A 1 198 ? 36.070 -8.500 -41.142 1.00 71.31 198 ALA A C 1
ATOM 1552 O O . ALA A 1 198 ? 36.623 -9.603 -41.117 1.00 71.31 198 ALA A O 1
ATOM 1553 N N . HIS A 1 199 ? 36.385 -7.572 -42.048 1.00 68.44 199 HIS A N 1
ATOM 1554 C CA . HIS A 1 199 ? 37.424 -7.742 -43.057 1.00 68.44 199 HIS A CA 1
ATOM 1555 C C . HIS A 1 199 ? 38.809 -7.878 -42.410 1.00 68.44 199 HIS A C 1
ATOM 1557 O O . HIS A 1 199 ? 39.579 -8.768 -42.769 1.00 68.44 199 HIS A O 1
ATOM 1563 N N . GLN A 1 200 ? 39.111 -7.077 -41.388 1.00 66.69 200 GLN A N 1
ATOM 1564 C CA . GLN A 1 200 ? 40.377 -7.130 -40.664 1.00 66.69 200 GLN A CA 1
ATOM 1565 C C . GLN A 1 200 ? 40.512 -8.405 -39.814 1.00 66.69 200 GLN A C 1
ATOM 1567 O O . GLN A 1 200 ? 41.589 -9.002 -39.772 1.00 66.69 200 GLN A O 1
ATOM 1572 N N . GLN A 1 201 ? 39.433 -8.880 -39.184 1.00 66.81 201 GLN A N 1
ATOM 1573 C CA . GLN A 1 201 ? 39.404 -10.176 -38.494 1.00 66.81 201 GLN A CA 1
ATOM 1574 C C . GLN A 1 201 ? 39.557 -11.351 -39.459 1.00 66.81 201 GLN A C 1
ATOM 1576 O O . GLN A 1 201 ? 40.266 -12.308 -39.140 1.00 66.81 201 GLN A O 1
ATOM 1581 N N . GLN A 1 202 ? 38.953 -11.277 -40.645 1.00 66.12 202 GLN A N 1
ATOM 1582 C CA . GLN A 1 202 ? 39.113 -12.291 -41.682 1.00 66.12 202 GLN A CA 1
ATOM 1583 C C . GLN A 1 202 ? 40.554 -12.322 -42.212 1.00 66.12 202 GLN A C 1
ATOM 1585 O O . GLN A 1 202 ? 41.141 -13.399 -42.298 1.00 66.12 202 GLN A O 1
ATOM 1590 N N . LEU A 1 203 ? 41.167 -11.156 -42.444 1.00 65.62 203 LEU A N 1
ATOM 1591 C CA . LEU A 1 203 ? 42.580 -11.041 -42.820 1.00 65.62 203 LEU A CA 1
ATOM 1592 C C . LEU A 1 203 ? 43.515 -11.585 -41.730 1.00 65.62 203 LEU A C 1
ATOM 1594 O O . LEU A 1 203 ? 44.457 -12.313 -42.033 1.00 65.62 203 LEU A O 1
ATOM 1598 N N . MET A 1 204 ? 43.250 -11.296 -40.452 1.00 61.75 204 MET A N 1
ATOM 1599 C CA . MET A 1 204 ? 44.028 -11.856 -39.337 1.00 61.75 204 MET A CA 1
ATOM 1600 C C . MET A 1 204 ? 43.828 -13.369 -39.171 1.00 61.75 204 MET A C 1
ATOM 1602 O O . MET A 1 204 ? 44.757 -14.063 -38.758 1.00 61.75 204 MET A O 1
ATOM 1606 N N . SER A 1 205 ? 42.647 -13.895 -39.509 1.00 62.78 205 SER A N 1
ATOM 1607 C CA . SER A 1 205 ? 42.377 -15.336 -39.510 1.00 62.78 205 SER A CA 1
ATOM 1608 C C . SER A 1 205 ? 43.056 -16.057 -40.680 1.00 62.78 205 SER A C 1
ATOM 1610 O O . SER A 1 205 ? 43.475 -17.201 -40.508 1.00 62.78 205 SER A O 1
ATOM 1612 N N . GLU A 1 206 ? 43.187 -15.418 -41.847 1.00 57.69 206 GLU A N 1
ATOM 1613 C CA . GLU A 1 206 ? 43.932 -15.959 -42.995 1.00 57.69 206 GLU A CA 1
ATOM 1614 C C . GLU A 1 206 ? 45.451 -15.888 -42.783 1.00 57.69 206 GLU A C 1
ATOM 1616 O O . GLU A 1 206 ? 46.158 -16.834 -43.120 1.00 57.69 206 GLU A O 1
ATOM 1621 N N . LEU A 1 207 ? 45.956 -14.827 -42.147 1.00 55.03 207 LEU A N 1
ATOM 1622 C CA . LEU A 1 207 ? 47.380 -14.664 -41.813 1.00 55.03 207 LEU A CA 1
ATOM 1623 C C . LEU A 1 207 ? 47.822 -15.466 -40.570 1.00 55.03 207 LEU A C 1
ATOM 1625 O O . LEU A 1 207 ? 49.014 -15.563 -40.283 1.00 55.03 207 LEU A O 1
ATOM 1629 N N . GLY A 1 208 ? 46.878 -16.030 -39.811 1.00 45.72 208 GLY A N 1
ATOM 1630 C CA . GLY A 1 208 ? 47.120 -16.718 -38.538 1.00 45.72 208 GLY A CA 1
ATOM 1631 C C . GLY A 1 208 ? 47.326 -18.235 -38.622 1.00 45.72 208 GLY A C 1
ATOM 1632 O O . GLY A 1 208 ? 47.454 -18.876 -37.578 1.00 45.72 208 GLY A O 1
ATOM 1633 N N . SER A 1 209 ? 47.354 -18.834 -39.818 1.00 45.12 209 SER A N 1
ATOM 1634 C CA . SER A 1 209 ? 47.439 -20.294 -39.985 1.00 45.12 209 SER A CA 1
ATOM 1635 C C . SER A 1 209 ? 48.667 -20.753 -40.772 1.00 45.12 209 SER A C 1
ATOM 1637 O O . SER A 1 209 ? 48.554 -21.450 -41.771 1.00 45.12 209 SER A O 1
ATOM 1639 N N . GLU A 1 210 ? 49.865 -20.419 -40.295 1.00 40.31 210 GLU A N 1
ATOM 1640 C CA . GLU A 1 210 ? 51.071 -21.159 -40.680 1.00 40.31 210 GLU A CA 1
ATOM 1641 C C . GLU A 1 210 ? 52.188 -21.009 -39.642 1.00 40.31 210 GLU A C 1
ATOM 1643 O O . GLU A 1 210 ? 53.048 -20.133 -39.682 1.00 40.31 210 GLU A O 1
ATOM 1648 N N . SER A 1 211 ? 52.185 -21.927 -38.676 1.00 36.91 211 SER A N 1
ATOM 1649 C CA . SER A 1 211 ? 53.349 -22.227 -37.851 1.00 36.91 211 SER A CA 1
ATOM 1650 C C . SER A 1 211 ? 53.646 -23.719 -37.974 1.00 36.91 211 SER A C 1
ATOM 1652 O O . SER A 1 211 ? 52.966 -24.539 -37.364 1.00 36.91 211 SER A O 1
ATOM 1654 N N . GLY A 1 212 ? 54.671 -24.067 -38.762 1.00 32.59 212 GLY A N 1
ATOM 1655 C CA . GLY A 1 212 ? 55.380 -25.342 -38.616 1.00 32.59 212 GLY A CA 1
ATOM 1656 C C . GLY A 1 212 ? 55.619 -26.181 -39.877 1.00 32.59 212 GLY A C 1
ATOM 1657 O O . GLY A 1 212 ? 54.773 -26.961 -40.287 1.00 32.59 212 GLY A O 1
ATOM 1658 N N . SER A 1 213 ? 56.880 -26.145 -40.322 1.00 30.03 213 SER A N 1
ATOM 1659 C CA . SER A 1 213 ? 57.651 -27.210 -40.991 1.00 30.03 213 SER A CA 1
ATOM 1660 C C . SER A 1 213 ? 57.483 -27.453 -42.503 1.00 30.03 213 SER A C 1
ATOM 1662 O O . SER A 1 213 ? 56.585 -28.150 -42.946 1.00 30.03 213 SER A O 1
ATOM 1664 N N . GLY A 1 214 ? 58.497 -27.010 -43.255 1.00 31.11 214 GLY A N 1
ATOM 1665 C CA . GLY A 1 214 ? 59.366 -27.920 -44.009 1.00 31.11 214 GLY A CA 1
ATOM 1666 C C . GLY A 1 214 ? 58.910 -28.432 -45.381 1.00 31.11 214 GLY A C 1
ATOM 1667 O O . GLY A 1 214 ? 58.128 -29.368 -45.468 1.00 31.11 214 GLY A O 1
ATOM 1668 N N . SER A 1 215 ? 59.650 -27.974 -46.402 1.00 30.69 215 SER A N 1
ATOM 1669 C CA . SER A 1 215 ? 59.913 -28.625 -47.701 1.00 30.69 215 SER A CA 1
ATOM 1670 C C . SER A 1 215 ? 59.013 -28.233 -48.884 1.00 30.69 215 SER A C 1
ATOM 1672 O O . SER A 1 215 ? 57.944 -28.789 -49.080 1.00 30.69 215 SER A O 1
ATOM 1674 N N . GLY A 1 216 ? 59.553 -27.337 -49.721 1.00 41.00 216 GLY A N 1
ATOM 1675 C CA . GLY A 1 216 ? 59.587 -27.484 -51.182 1.00 41.00 216 GLY A CA 1
ATOM 1676 C C . GLY A 1 216 ? 58.271 -27.484 -51.959 1.00 41.00 216 GLY A C 1
ATOM 1677 O O . GLY A 1 216 ? 57.877 -28.532 -52.445 1.00 41.00 216 GLY A O 1
ATOM 1678 N N . ASP A 1 217 ? 57.656 -26.318 -52.130 1.00 38.12 217 ASP A N 1
ATOM 1679 C CA . ASP A 1 217 ? 57.423 -25.644 -53.422 1.00 38.12 217 ASP A CA 1
ATOM 1680 C C . ASP A 1 217 ? 56.660 -24.353 -53.109 1.00 38.12 217 ASP A C 1
ATOM 1682 O O . ASP A 1 217 ? 55.666 -24.358 -52.387 1.00 38.12 217 ASP A O 1
ATOM 1686 N N . ALA A 1 218 ? 57.176 -23.214 -53.559 1.00 38.12 218 ALA A N 1
ATOM 1687 C CA . ALA A 1 218 ? 56.557 -21.928 -53.278 1.00 38.12 218 ALA A CA 1
ATOM 1688 C C . ALA A 1 218 ? 55.376 -21.710 -54.238 1.00 38.12 218 ALA A C 1
ATOM 1690 O O . ALA A 1 218 ? 55.567 -21.273 -55.373 1.00 38.12 218 ALA A O 1
ATOM 1691 N N . GLU A 1 219 ? 54.151 -21.977 -53.784 1.00 48.84 219 GLU A N 1
ATOM 1692 C CA . GLU A 1 219 ? 52.936 -21.443 -54.409 1.00 48.84 219 GLU A CA 1
ATOM 1693 C C . GLU A 1 219 ? 52.834 -19.943 -54.082 1.00 48.84 219 GLU A C 1
ATOM 1695 O O . GLU A 1 219 ? 52.202 -19.517 -53.123 1.00 48.84 219 GLU A O 1
ATOM 1700 N N . ILE A 1 220 ? 53.526 -19.126 -54.885 1.00 51.97 220 ILE A N 1
ATOM 1701 C CA . ILE A 1 220 ? 53.543 -17.648 -54.802 1.00 51.97 220 ILE A CA 1
ATOM 1702 C C . ILE A 1 220 ? 52.230 -17.039 -55.343 1.00 51.97 220 ILE A C 1
ATOM 1704 O O . ILE A 1 220 ? 51.964 -15.849 -55.187 1.00 51.97 220 ILE A O 1
ATOM 1708 N N . TYR A 1 221 ? 51.377 -17.856 -55.957 1.00 52.44 221 TYR A N 1
ATOM 1709 C CA . TYR A 1 221 ? 50.065 -17.457 -56.444 1.00 52.44 221 TYR A CA 1
ATOM 1710 C C . TYR A 1 221 ? 49.009 -18.021 -55.496 1.00 52.44 221 TYR A C 1
ATOM 1712 O O . TYR A 1 221 ? 48.821 -19.233 -55.423 1.00 52.44 221 TYR A O 1
ATOM 1720 N N . GLY A 1 222 ? 48.348 -17.138 -54.744 1.00 51.53 222 GLY A N 1
ATOM 1721 C CA . GLY A 1 222 ? 47.227 -17.511 -53.883 1.00 51.53 222 GLY A CA 1
ATOM 1722 C C . GLY A 1 222 ? 46.152 -18.285 -54.654 1.00 51.53 222 GLY A C 1
ATOM 1723 O O . GLY A 1 222 ? 46.004 -18.133 -55.869 1.00 51.53 222 GLY A O 1
ATOM 1724 N N . LYS A 1 223 ? 45.405 -19.133 -53.939 1.00 50.41 223 LYS A N 1
ATOM 1725 C CA . LYS A 1 223 ? 44.364 -19.985 -54.531 1.00 50.41 223 LYS A CA 1
ATOM 1726 C C . LYS A 1 223 ? 43.358 -19.126 -55.320 1.00 50.41 223 LYS A C 1
ATOM 1728 O O . LYS A 1 223 ? 42.933 -18.089 -54.808 1.00 50.41 223 LYS A O 1
ATOM 1733 N N . PRO A 1 224 ? 42.967 -19.527 -56.543 1.00 51.00 224 PRO A N 1
ATOM 1734 C CA . PRO A 1 224 ? 42.072 -18.733 -57.378 1.00 51.00 224 PRO A CA 1
ATOM 1735 C C . PRO A 1 224 ? 40.716 -18.532 -56.688 1.00 51.00 224 PRO A C 1
ATOM 1737 O O . PRO A 1 224 ? 40.085 -19.487 -56.235 1.00 51.00 224 PRO A O 1
ATOM 1740 N N . SER A 1 225 ? 40.276 -17.275 -56.611 1.00 48.00 225 SER A N 1
ATOM 1741 C CA . SER A 1 225 ? 38.969 -16.902 -56.067 1.00 48.00 225 SER A CA 1
ATOM 1742 C C . SER A 1 225 ? 37.876 -17.171 -57.104 1.00 48.00 225 SER A C 1
ATOM 1744 O O . SER A 1 225 ? 37.946 -16.684 -58.233 1.00 48.00 225 SER A O 1
ATOM 1746 N N . VAL A 1 226 ? 36.873 -17.969 -56.729 1.00 48.06 226 VAL A N 1
ATOM 1747 C CA . VAL A 1 226 ? 35.719 -18.312 -57.572 1.00 48.06 226 VAL A CA 1
ATOM 1748 C C . VAL A 1 226 ? 34.570 -17.364 -57.235 1.00 48.06 226 VAL A C 1
ATOM 1750 O O . VAL A 1 226 ? 34.014 -17.427 -56.141 1.00 48.06 226 VAL A O 1
ATOM 1753 N N . ALA A 1 227 ? 34.185 -16.503 -58.179 1.00 48.81 227 ALA A N 1
ATOM 1754 C CA . ALA A 1 227 ? 32.958 -15.717 -58.074 1.00 48.81 227 ALA A CA 1
ATOM 1755 C C . ALA A 1 227 ? 31.779 -16.518 -58.652 1.00 48.81 227 ALA A C 1
ATOM 1757 O O . ALA A 1 227 ? 31.835 -16.985 -59.791 1.00 48.81 227 ALA A O 1
ATOM 1758 N N . VAL A 1 228 ? 30.708 -16.677 -57.871 1.00 43.03 228 VAL A N 1
ATOM 1759 C CA . VAL A 1 228 ? 29.491 -17.397 -58.277 1.00 43.03 228 VAL A CA 1
ATOM 1760 C C . VAL A 1 228 ? 28.420 -16.381 -58.661 1.00 43.03 228 VAL A C 1
ATOM 1762 O O . VAL A 1 228 ? 27.910 -15.665 -57.804 1.00 43.03 228 VAL A O 1
ATOM 1765 N N . ILE A 1 229 ? 28.051 -16.335 -59.941 1.00 49.34 229 ILE A N 1
ATOM 1766 C CA . ILE A 1 229 ? 26.865 -15.614 -60.419 1.00 49.34 229 ILE A CA 1
ATOM 1767 C C . ILE A 1 229 ? 25.914 -16.660 -61.006 1.00 49.34 229 ILE A C 1
ATOM 1769 O O . ILE A 1 229 ? 26.286 -17.413 -61.904 1.00 49.34 229 ILE A O 1
ATOM 1773 N N . GLU A 1 230 ? 24.710 -16.744 -60.435 1.00 48.56 230 GLU A N 1
ATOM 1774 C CA . GLU A 1 230 ? 23.586 -17.571 -60.912 1.00 48.56 230 GLU A CA 1
ATOM 1775 C C . GLU A 1 230 ? 23.910 -19.057 -61.189 1.00 48.56 230 GLU A C 1
ATOM 1777 O O . GLU A 1 230 ? 23.370 -19.675 -62.101 1.00 48.56 230 GLU A O 1
ATOM 1782 N N . GLY A 1 231 ? 24.764 -19.670 -60.361 1.00 49.69 231 GLY A N 1
ATOM 1783 C CA . GLY A 1 231 ? 24.939 -21.130 -60.325 1.00 49.69 231 GLY A CA 1
ATOM 1784 C C . GLY A 1 231 ? 25.910 -21.725 -61.351 1.00 49.69 231 GLY A C 1
ATOM 1785 O O . GLY A 1 231 ? 26.065 -22.945 -61.387 1.00 49.69 231 GLY A O 1
ATOM 1786 N N . THR A 1 232 ? 26.615 -20.904 -62.132 1.00 43.47 232 THR A N 1
ATOM 1787 C CA . THR A 1 232 ? 27.735 -21.358 -62.975 1.00 43.47 232 THR A CA 1
ATOM 1788 C C . THR A 1 232 ? 29.060 -20.810 -62.461 1.00 43.47 232 THR A C 1
ATOM 1790 O O . THR A 1 232 ? 29.256 -19.599 -62.393 1.00 43.47 232 THR A O 1
ATOM 1793 N N . ASN A 1 233 ? 29.974 -21.715 -62.101 1.00 40.28 233 ASN A N 1
ATOM 1794 C CA . ASN A 1 233 ? 31.326 -21.372 -61.663 1.00 40.28 233 ASN A CA 1
ATOM 1795 C C . ASN A 1 233 ? 32.151 -20.929 -62.877 1.00 40.28 233 ASN A C 1
ATOM 1797 O O . ASN A 1 233 ? 32.296 -21.698 -63.828 1.00 40.28 233 ASN A O 1
ATOM 1801 N N . ILE A 1 234 ? 32.687 -19.709 -62.848 1.00 50.59 234 ILE A N 1
ATOM 1802 C CA . ILE A 1 234 ? 33.569 -19.188 -63.897 1.00 50.59 234 ILE A CA 1
ATOM 1803 C C . ILE A 1 234 ? 34.978 -19.065 -63.311 1.00 50.59 234 ILE A C 1
ATOM 1805 O O . ILE A 1 234 ? 35.179 -18.407 -62.293 1.00 50.59 234 ILE A O 1
ATOM 1809 N N . GLU A 1 235 ? 35.948 -19.714 -63.952 1.00 43.06 235 GLU A N 1
ATOM 1810 C CA . GLU A 1 235 ? 37.363 -19.667 -63.578 1.00 43.06 235 GLU A CA 1
ATOM 1811 C C . GLU A 1 235 ? 38.019 -18.427 -64.207 1.00 43.06 235 GLU A C 1
ATOM 1813 O O . GLU A 1 235 ? 38.117 -18.320 -65.431 1.00 43.06 235 GLU A O 1
ATOM 1818 N N . LEU A 1 236 ? 38.448 -17.462 -63.384 1.00 49.28 236 LEU A N 1
ATOM 1819 C CA . LEU A 1 236 ? 39.237 -16.320 -63.852 1.00 49.28 236 LEU A CA 1
ATOM 1820 C C . LEU A 1 236 ? 40.733 -16.621 -63.711 1.00 49.28 236 LEU A C 1
ATOM 1822 O O . LEU A 1 236 ? 41.279 -16.601 -62.611 1.00 49.28 236 LEU A O 1
ATOM 1826 N N . VAL A 1 237 ? 41.406 -16.830 -64.844 1.00 48.59 237 VAL A N 1
ATOM 1827 C CA . VAL A 1 237 ? 42.872 -16.901 -64.915 1.00 48.59 237 VAL A CA 1
ATOM 1828 C C . VAL A 1 237 ? 43.414 -15.527 -65.309 1.00 48.59 237 VAL A C 1
ATOM 1830 O O . VAL A 1 237 ? 43.120 -15.023 -66.394 1.00 48.59 237 VAL A O 1
ATOM 1833 N N . MET A 1 238 ? 44.209 -14.911 -64.431 1.00 47.66 238 MET A N 1
ATOM 1834 C CA . MET A 1 238 ? 44.927 -13.670 -64.733 1.00 47.66 238 MET A CA 1
ATOM 1835 C C . MET A 1 238 ? 46.310 -13.986 -65.309 1.00 47.66 238 MET A C 1
ATOM 1837 O O . MET A 1 238 ? 47.104 -14.682 -64.681 1.00 47.66 238 MET A O 1
ATOM 1841 N N . PHE A 1 239 ? 46.622 -13.431 -66.480 1.00 45.88 239 PHE A N 1
ATOM 1842 C CA . PHE A 1 239 ? 47.977 -13.438 -67.029 1.00 45.88 239 PHE A CA 1
ATOM 1843 C C . PHE A 1 239 ? 48.654 -12.107 -66.703 1.00 45.88 239 PHE A C 1
ATOM 1845 O O . PHE A 1 239 ? 48.165 -11.045 -67.089 1.00 45.88 239 PHE A O 1
ATOM 1852 N N . SER A 1 240 ? 49.779 -12.155 -65.992 1.00 44.72 240 SER A N 1
ATOM 1853 C CA . SER A 1 240 ? 50.618 -10.982 -65.757 1.00 44.72 240 SER A CA 1
ATOM 1854 C C . SER A 1 240 ? 51.484 -10.730 -66.991 1.00 44.72 240 SER A C 1
ATOM 1856 O O . SER A 1 240 ? 52.573 -11.294 -67.099 1.00 44.72 240 SER A O 1
ATOM 1858 N N . ASP A 1 241 ? 51.009 -9.904 -67.920 1.00 40.06 241 ASP A N 1
ATOM 1859 C CA . ASP A 1 241 ? 51.878 -9.321 -68.942 1.00 40.06 241 ASP A CA 1
ATOM 1860 C C . ASP A 1 241 ? 51.960 -7.803 -68.771 1.00 40.06 241 ASP A C 1
ATOM 1862 O O . ASP A 1 241 ? 51.019 -7.130 -68.342 1.00 40.06 241 ASP A O 1
ATOM 1866 N N . ALA A 1 242 ? 53.158 -7.289 -69.010 1.00 50.09 242 ALA A N 1
ATOM 1867 C CA . ALA A 1 242 ? 53.598 -5.971 -68.611 1.00 50.09 242 ALA A CA 1
ATOM 1868 C C . ALA A 1 242 ? 52.822 -4.857 -69.335 1.00 50.09 242 ALA A C 1
ATOM 1870 O O . ALA A 1 242 ? 53.049 -4.569 -70.506 1.00 50.09 242 ALA A O 1
ATOM 1871 N N . GLY A 1 243 ? 51.964 -4.164 -68.584 1.00 50.31 243 GLY A N 1
ATOM 1872 C CA . GLY A 1 243 ? 51.666 -2.749 -68.792 1.00 50.31 243 GLY A CA 1
ATOM 1873 C C . GLY A 1 243 ? 50.971 -2.363 -70.097 1.00 50.31 243 GLY A C 1
ATOM 1874 O O . GLY A 1 243 ? 51.476 -1.489 -70.788 1.00 50.31 243 GLY A O 1
ATOM 1875 N N . VAL A 1 244 ? 49.781 -2.898 -70.392 1.00 45.91 244 VAL A N 1
ATOM 1876 C CA . VAL A 1 244 ? 48.783 -2.223 -71.250 1.00 45.91 244 VAL A CA 1
ATOM 1877 C C . VAL A 1 244 ? 47.371 -2.655 -70.814 1.00 45.91 244 VAL A C 1
ATOM 1879 O O . VAL A 1 244 ? 47.172 -3.796 -70.415 1.00 45.91 244 VAL A O 1
ATOM 1882 N N . GLY A 1 245 ? 46.407 -1.726 -70.813 1.00 42.78 245 GLY A N 1
ATOM 1883 C CA . GLY A 1 245 ? 45.084 -1.858 -70.185 1.00 42.78 245 GLY A CA 1
ATOM 1884 C C . GLY A 1 245 ? 44.227 -3.069 -70.589 1.00 42.78 245 GLY A C 1
ATOM 1885 O O . GLY A 1 245 ? 44.402 -3.678 -71.641 1.00 42.78 245 GLY A O 1
ATOM 1886 N N . HIS A 1 246 ? 43.257 -3.386 -69.725 1.00 43.88 246 HIS A N 1
ATOM 1887 C CA . HIS A 1 246 ? 42.312 -4.489 -69.898 1.00 43.88 246 HIS A CA 1
ATOM 1888 C C . HIS A 1 246 ? 41.493 -4.329 -71.187 1.00 43.88 246 HIS A C 1
ATOM 1890 O O . HIS A 1 246 ? 40.719 -3.384 -71.328 1.00 43.88 246 HIS A O 1
ATOM 1896 N N . SER A 1 247 ? 41.607 -5.297 -72.096 1.00 40.75 247 SER A N 1
ATOM 1897 C CA . SER A 1 247 ? 40.639 -5.500 -73.175 1.00 40.75 247 SER A CA 1
ATOM 1898 C C . SER A 1 247 ? 40.025 -6.886 -72.995 1.00 40.75 247 SER A C 1
ATOM 1900 O O . SER A 1 247 ? 40.729 -7.895 -73.076 1.00 40.75 247 SER A O 1
ATOM 1902 N N . SER A 1 248 ? 38.721 -6.946 -72.729 1.00 43.59 248 SER A N 1
ATOM 1903 C CA . SER A 1 248 ? 37.969 -8.197 -72.725 1.00 43.59 248 SER A CA 1
ATOM 1904 C C . SER A 1 248 ? 37.888 -8.727 -74.157 1.00 43.59 248 SER A C 1
ATOM 1906 O O . SER A 1 248 ? 37.122 -8.251 -74.994 1.00 43.59 248 SER A O 1
ATOM 1908 N N . ARG A 1 249 ? 38.712 -9.728 -74.469 1.00 41.69 249 ARG A N 1
ATOM 1909 C CA . ARG A 1 249 ? 38.601 -10.460 -75.727 1.00 41.69 249 ARG A CA 1
ATOM 1910 C C . ARG A 1 249 ? 37.406 -11.403 -75.616 1.00 41.69 249 ARG A C 1
ATOM 1912 O O . ARG A 1 249 ? 37.469 -12.408 -74.917 1.00 41.69 249 ARG A O 1
ATOM 1919 N N . ARG A 1 250 ? 36.313 -11.067 -76.303 1.00 39.62 250 ARG A N 1
ATOM 1920 C CA . ARG A 1 250 ? 35.165 -11.960 -76.491 1.00 39.62 250 ARG A CA 1
ATOM 1921 C C . ARG A 1 250 ? 35.643 -13.160 -77.305 1.00 39.62 250 ARG A C 1
ATOM 1923 O O . ARG A 1 250 ? 35.924 -13.026 -78.493 1.00 39.62 250 ARG A O 1
ATOM 1930 N N . THR A 1 251 ? 35.807 -14.305 -76.659 1.00 41.47 251 THR A N 1
ATOM 1931 C CA . THR A 1 251 ? 36.013 -15.577 -77.348 1.00 41.47 251 THR A CA 1
ATOM 1932 C C . THR A 1 251 ? 34.776 -15.821 -78.209 1.00 41.47 251 THR A C 1
ATOM 1934 O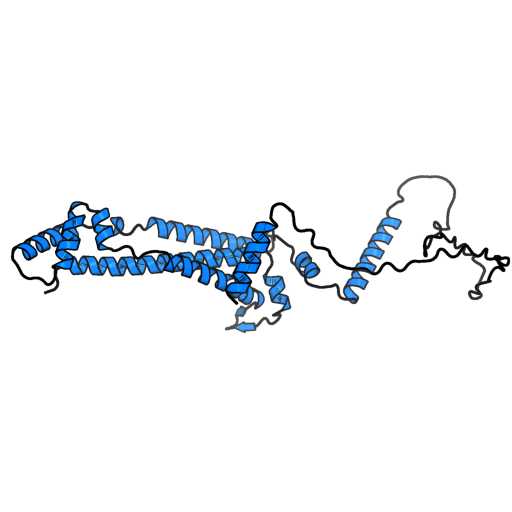 O . THR A 1 251 ? 33.658 -15.780 -77.697 1.00 41.47 251 THR A O 1
ATOM 1937 N N . GLU A 1 252 ? 34.958 -15.983 -79.519 1.00 48.91 252 GLU A N 1
ATOM 1938 C CA . GLU A 1 252 ? 33.883 -16.364 -80.435 1.00 48.91 252 GLU A CA 1
ATOM 1939 C C . GLU A 1 252 ? 33.395 -17.758 -80.035 1.00 48.91 252 GLU A C 1
ATOM 1941 O O . GLU A 1 252 ? 34.045 -18.764 -80.311 1.00 48.91 252 GLU A O 1
ATOM 1946 N N . SER A 1 253 ? 32.285 -17.817 -79.306 1.00 47.44 253 SER A N 1
ATOM 1947 C CA . SER A 1 253 ? 31.554 -19.053 -79.075 1.00 47.44 253 SER A CA 1
ATOM 1948 C C . SER A 1 253 ? 30.731 -19.376 -80.320 1.00 47.44 253 SER A C 1
ATOM 1950 O O . SER A 1 253 ? 30.060 -18.507 -80.882 1.00 47.44 253 SER A O 1
ATOM 1952 N N . GLU A 1 254 ? 30.815 -20.632 -80.762 1.00 54.88 254 GLU A N 1
ATOM 1953 C CA . GLU A 1 254 ? 30.031 -21.178 -81.871 1.00 54.88 254 GLU A CA 1
ATOM 1954 C C . GLU A 1 254 ? 28.536 -20.833 -81.725 1.00 54.88 254 GLU A C 1
ATOM 1956 O O . GLU A 1 254 ? 28.024 -20.764 -80.601 1.00 54.88 254 GLU A O 1
ATOM 1961 N N . PRO A 1 255 ? 27.808 -20.607 -82.836 1.00 47.59 255 PRO A N 1
ATOM 1962 C CA . PRO A 1 255 ? 26.403 -20.235 -82.776 1.00 47.59 255 PRO A CA 1
ATOM 1963 C C . PRO A 1 255 ? 25.592 -21.365 -82.137 1.00 47.59 255 PRO A C 1
ATOM 1965 O O . PRO A 1 255 ? 25.361 -22.412 -82.740 1.00 47.59 255 PRO A O 1
ATOM 1968 N N . ILE A 1 256 ? 25.138 -21.136 -80.906 1.00 56.00 256 ILE A N 1
ATOM 1969 C CA . ILE A 1 256 ? 24.232 -22.034 -80.195 1.00 56.00 256 ILE A CA 1
ATOM 1970 C C . ILE A 1 256 ? 22.917 -22.076 -80.981 1.00 56.00 256 ILE A C 1
ATOM 1972 O O . ILE A 1 256 ? 22.152 -21.111 -81.004 1.00 56.00 256 ILE A O 1
ATOM 1976 N N . SER A 1 257 ? 22.648 -23.195 -81.651 1.00 51.88 257 SER A N 1
ATOM 1977 C CA . SER A 1 257 ? 21.345 -23.459 -82.254 1.00 51.88 257 SER A CA 1
ATOM 1978 C C . SER A 1 257 ? 20.335 -23.728 -81.139 1.00 51.88 257 SER A C 1
ATOM 1980 O O . SER A 1 257 ? 20.392 -24.767 -80.478 1.00 51.88 257 SER A O 1
ATOM 1982 N N . PHE A 1 258 ? 19.406 -22.801 -80.921 1.00 54.47 258 PHE A N 1
ATOM 1983 C CA . PHE A 1 258 ? 18.320 -22.996 -79.966 1.00 54.47 258 PHE A CA 1
ATOM 1984 C C . PHE A 1 258 ? 17.346 -24.054 -80.489 1.00 54.47 258 PHE A C 1
ATOM 1986 O O . PHE A 1 258 ? 16.660 -23.848 -81.491 1.00 54.47 258 PHE A O 1
ATOM 1993 N N . ILE A 1 259 ? 17.242 -25.177 -79.782 1.00 60.84 259 ILE A N 1
ATOM 1994 C CA . ILE A 1 259 ? 16.104 -26.083 -79.928 1.00 60.84 259 ILE A CA 1
ATOM 1995 C C . ILE A 1 259 ? 14.962 -25.456 -79.126 1.00 60.84 259 ILE A C 1
ATOM 1997 O O . ILE A 1 259 ? 15.025 -25.390 -77.900 1.00 60.84 259 ILE A O 1
ATOM 2001 N N . SER A 1 260 ? 13.928 -24.962 -79.811 1.00 54.47 260 SER A N 1
ATOM 2002 C CA . SER A 1 260 ? 12.696 -24.532 -79.141 1.00 54.47 260 SER A CA 1
ATOM 2003 C C . SER A 1 260 ? 12.047 -25.737 -78.467 1.00 54.47 260 SER A C 1
ATOM 2005 O O . SER A 1 260 ? 11.513 -26.621 -79.137 1.00 54.47 260 SER A O 1
ATOM 2007 N N . GLY A 1 261 ? 12.101 -25.769 -77.136 1.00 53.88 261 GLY A N 1
ATOM 2008 C CA . GLY A 1 261 ? 11.287 -26.671 -76.333 1.00 53.88 261 GLY A CA 1
ATOM 2009 C C . GLY A 1 261 ? 9.802 -26.393 -76.570 1.00 53.88 261 GLY A C 1
ATOM 2010 O O . GLY A 1 261 ? 9.387 -25.250 -76.758 1.00 53.88 261 GLY A O 1
ATOM 2011 N N . THR A 1 262 ? 9.003 -27.454 -76.603 1.00 58.44 262 THR A N 1
ATOM 2012 C CA . THR A 1 262 ? 7.560 -27.396 -76.846 1.00 58.44 262 THR A CA 1
ATOM 2013 C C . THR A 1 262 ? 6.861 -26.476 -75.849 1.00 58.44 262 THR A C 1
ATOM 2015 O O . THR A 1 262 ? 7.040 -26.616 -74.638 1.00 58.44 262 THR A O 1
ATOM 2018 N N . VAL A 1 263 ? 6.025 -25.575 -76.364 1.00 52.84 263 VAL A N 1
ATOM 2019 C CA . VAL A 1 263 ? 5.149 -24.708 -75.572 1.00 52.84 263 VAL A CA 1
ATOM 2020 C C . VAL A 1 263 ? 4.155 -25.588 -74.815 1.00 52.84 263 VAL A C 1
ATOM 2022 O O . VAL A 1 263 ? 3.194 -26.090 -75.396 1.00 52.84 263 VAL A O 1
ATOM 2025 N N . TYR A 1 264 ? 4.374 -25.790 -73.519 1.00 48.81 264 TYR A N 1
ATOM 2026 C CA . TYR A 1 264 ? 3.300 -26.256 -72.652 1.00 48.81 264 TYR A CA 1
ATOM 2027 C C . TYR A 1 264 ? 2.335 -25.092 -72.455 1.00 48.81 264 TYR A C 1
ATOM 2029 O O . TYR A 1 264 ? 2.742 -23.994 -72.076 1.00 48.81 264 TYR A O 1
ATOM 2037 N N . ALA A 1 265 ? 1.057 -25.321 -72.752 1.00 52.66 265 ALA A N 1
ATOM 2038 C CA . ALA A 1 265 ? 0.012 -24.346 -72.498 1.00 52.66 265 ALA A CA 1
ATOM 2039 C C . ALA A 1 265 ? -0.047 -24.075 -70.988 1.00 52.66 265 ALA A C 1
ATOM 2041 O O . ALA A 1 265 ? -0.533 -24.901 -70.217 1.00 52.66 265 ALA A O 1
ATOM 2042 N N . ALA A 1 266 ? 0.474 -22.926 -70.561 1.00 50.97 266 ALA A N 1
ATOM 2043 C CA . ALA A 1 266 ? 0.270 -22.434 -69.213 1.00 50.97 266 ALA A CA 1
ATOM 2044 C C . ALA A 1 266 ? -1.209 -22.058 -69.078 1.00 50.97 266 ALA A C 1
ATOM 2046 O O . ALA A 1 266 ? -1.642 -21.012 -69.557 1.00 50.97 266 ALA A O 1
ATOM 2047 N N . THR A 1 267 ? -2.005 -22.928 -68.462 1.00 55.09 267 THR A N 1
ATOM 2048 C CA . THR A 1 267 ? -3.321 -22.540 -67.955 1.00 55.09 267 THR A CA 1
ATOM 2049 C C . THR A 1 267 ? -3.108 -21.620 -66.754 1.00 55.09 267 THR A C 1
ATOM 2051 O O . THR A 1 267 ? -2.536 -22.074 -65.758 1.00 55.09 267 THR A O 1
ATOM 2054 N N . PRO A 1 268 ? -3.534 -20.346 -66.812 1.00 47.00 268 PRO A N 1
ATOM 2055 C CA . PRO A 1 268 ? -3.465 -19.463 -65.660 1.00 47.00 268 PRO A CA 1
ATOM 2056 C C . PRO A 1 268 ? -4.438 -19.978 -64.597 1.00 47.00 268 PRO A C 1
ATOM 2058 O O . PRO A 1 268 ? -5.649 -19.994 -64.810 1.00 47.00 268 PRO A O 1
ATOM 2061 N N . VAL A 1 269 ? -3.916 -20.414 -63.451 1.00 50.03 269 VAL A N 1
ATOM 2062 C CA . VAL A 1 269 ? -4.746 -20.675 -62.273 1.00 50.03 269 VAL A CA 1
ATOM 2063 C C . VAL A 1 269 ? -4.833 -19.370 -61.493 1.00 50.03 269 VAL A C 1
ATOM 2065 O O . VAL A 1 269 ? -3.856 -18.920 -60.898 1.00 50.03 269 VAL A O 1
ATOM 2068 N N . SER A 1 270 ? -6.009 -18.747 -61.551 1.00 41.62 270 SER A N 1
ATOM 2069 C CA . SER A 1 270 ? -6.409 -17.653 -60.666 1.00 41.62 270 SER A CA 1
ATOM 2070 C C . SER A 1 270 ? -6.314 -18.128 -59.214 1.00 41.62 270 SER A C 1
ATOM 2072 O O . SER A 1 270 ? -6.844 -19.190 -58.881 1.00 41.62 270 SER A O 1
ATOM 2074 N N . SER A 1 271 ? -5.644 -17.365 -58.347 1.00 42.53 271 SER A N 1
ATOM 2075 C CA . SER A 1 271 ? -5.659 -17.593 -56.901 1.00 42.53 271 SER A CA 1
ATOM 2076 C C . SER A 1 271 ? -7.031 -17.208 -56.347 1.00 42.53 271 SER A C 1
ATOM 2078 O O . SER A 1 271 ? -7.211 -16.138 -55.764 1.00 42.53 271 SER A O 1
ATOM 2080 N N . GLU A 1 272 ? -8.021 -18.065 -56.560 1.00 46.59 272 GLU A N 1
ATOM 2081 C CA . GLU A 1 272 ? -9.294 -17.954 -55.873 1.00 46.59 272 GLU A CA 1
ATOM 2082 C C . GLU A 1 272 ? -9.151 -18.519 -54.461 1.00 46.59 272 GLU A C 1
ATOM 2084 O O . GLU A 1 272 ? -9.112 -19.724 -54.237 1.00 46.59 272 GLU A O 1
ATOM 2089 N N . THR A 1 273 ? -9.130 -17.578 -53.521 1.00 41.56 273 THR A N 1
ATOM 2090 C CA . THR A 1 273 ? -9.865 -17.673 -52.262 1.00 41.56 273 THR A CA 1
ATOM 2091 C C . THR A 1 273 ? -9.297 -18.653 -51.236 1.00 41.56 273 THR A C 1
ATOM 2093 O O . THR A 1 273 ? -9.442 -19.869 -51.305 1.00 41.56 273 THR A O 1
ATOM 2096 N N . TYR A 1 274 ? -8.722 -18.062 -50.192 1.00 39.75 274 TYR A N 1
ATOM 2097 C CA . TYR A 1 274 ? -8.691 -18.598 -48.837 1.00 39.75 274 TYR A CA 1
ATOM 2098 C C . TYR A 1 274 ? -10.081 -19.162 -48.480 1.00 39.75 274 TYR A C 1
ATOM 2100 O O . TYR A 1 274 ? -10.991 -18.423 -48.112 1.00 39.75 274 TYR A O 1
ATOM 2108 N N . ILE A 1 275 ? -10.285 -20.466 -48.672 1.00 42.97 275 ILE A N 1
ATOM 2109 C CA . ILE A 1 275 ? -11.472 -21.160 -48.178 1.00 42.97 275 ILE A CA 1
ATOM 2110 C C . ILE A 1 275 ? -11.145 -21.548 -46.742 1.00 42.97 275 ILE A C 1
ATOM 2112 O O . ILE A 1 275 ? -10.455 -22.542 -46.505 1.00 42.97 275 ILE A O 1
ATOM 2116 N N . ASP A 1 276 ? -11.647 -20.747 -45.802 1.00 49.78 276 ASP A N 1
ATOM 2117 C CA . ASP A 1 276 ? -11.837 -21.131 -44.405 1.00 49.78 276 ASP A CA 1
ATOM 2118 C C . ASP A 1 276 ? -12.585 -22.472 -44.374 1.00 49.78 276 ASP A C 1
ATOM 2120 O O . ASP A 1 276 ? -13.814 -22.544 -44.450 1.00 49.78 276 ASP A O 1
ATOM 2124 N N . ARG A 1 277 ? -11.848 -23.580 -44.290 1.00 57.56 277 ARG A N 1
ATOM 2125 C CA . ARG A 1 277 ? -12.436 -24.848 -43.872 1.00 57.56 277 ARG A CA 1
ATOM 2126 C C . ARG A 1 277 ? -12.569 -24.788 -42.360 1.00 57.56 277 ARG A C 1
ATOM 2128 O O . ARG A 1 277 ? -11.654 -25.163 -41.632 1.00 57.56 277 ARG A O 1
ATOM 2135 N N . LEU A 1 278 ? -13.710 -24.275 -41.903 1.00 62.09 278 LEU A N 1
ATOM 2136 C CA . LEU A 1 278 ? -14.080 -24.342 -40.495 1.00 62.09 278 LEU A CA 1
ATOM 2137 C C . LEU A 1 278 ? -14.152 -25.816 -40.048 1.00 62.09 278 LEU A C 1
ATOM 2139 O O . LEU A 1 278 ? -14.670 -26.644 -40.804 1.00 62.09 278 LEU A O 1
ATOM 2143 N N . PRO A 1 279 ? -13.663 -26.158 -38.842 1.00 66.50 279 PRO A N 1
ATOM 2144 C CA . PRO A 1 279 ? -13.781 -27.506 -38.292 1.00 66.50 279 PRO A CA 1
ATOM 2145 C C . PRO A 1 279 ? -15.250 -27.946 -38.244 1.00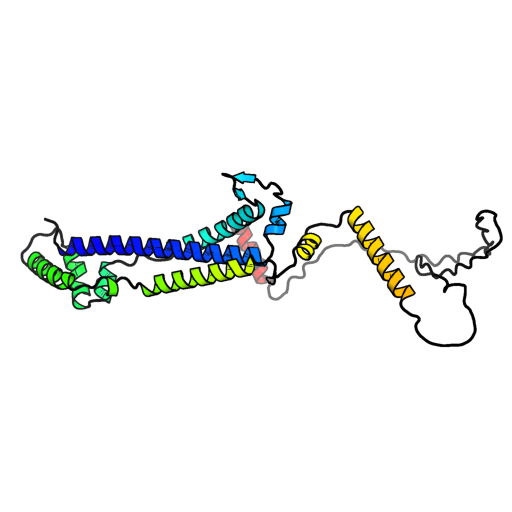 66.50 279 PRO A C 1
ATOM 2147 O O . PRO A 1 279 ? -16.092 -27.214 -37.717 1.00 66.50 279 PRO A O 1
ATOM 2150 N N . GLU A 1 280 ? -15.567 -29.132 -38.775 1.00 66.31 280 GLU A N 1
ATOM 2151 C CA . GLU A 1 280 ? -16.959 -29.608 -38.862 1.00 66.31 280 GLU A CA 1
ATOM 2152 C C . GLU A 1 280 ? -17.635 -29.733 -37.489 1.00 66.31 280 GLU A C 1
ATOM 2154 O O . GLU A 1 280 ? -18.834 -29.491 -37.380 1.00 66.31 280 GLU A O 1
ATOM 2159 N N . GLU A 1 281 ? -16.863 -30.014 -36.435 1.00 67.00 281 GLU A N 1
ATOM 2160 C CA . GLU A 1 281 ? -17.358 -30.156 -35.057 1.00 67.00 281 GLU A CA 1
ATOM 2161 C C . GLU A 1 281 ? -18.035 -28.893 -34.508 1.00 67.00 281 GLU A C 1
ATOM 2163 O O . GLU A 1 281 ? -18.952 -28.994 -33.698 1.00 67.00 281 GLU A O 1
ATOM 2168 N N . ASN A 1 282 ? -17.631 -27.703 -34.964 1.00 68.12 282 ASN A N 1
ATOM 2169 C CA . ASN A 1 282 ? -18.083 -26.435 -34.381 1.00 68.12 282 ASN A CA 1
ATOM 2170 C C . ASN A 1 282 ? -19.012 -25.641 -35.308 1.00 68.12 282 ASN A C 1
ATOM 2172 O O . ASN A 1 282 ? -19.370 -24.501 -35.006 1.00 68.12 282 ASN A O 1
ATOM 2176 N N . ARG A 1 283 ? -19.418 -26.228 -36.439 1.00 71.19 283 ARG A N 1
ATOM 2177 C CA . ARG A 1 283 ? -20.180 -25.538 -37.487 1.00 71.19 283 ARG A CA 1
ATOM 2178 C C . ARG A 1 283 ? -21.513 -24.982 -36.985 1.00 71.19 283 ARG A C 1
ATOM 2180 O O . ARG A 1 283 ? -21.868 -23.850 -37.315 1.00 71.19 283 ARG A O 1
ATOM 2187 N N . ASP A 1 284 ? -22.222 -25.753 -36.167 1.00 71.75 284 ASP A N 1
ATOM 2188 C CA . ASP A 1 284 ? -23.537 -25.365 -35.650 1.00 71.75 284 ASP A CA 1
ATOM 2189 C C . ASP A 1 284 ? -23.435 -24.262 -34.590 1.00 71.75 284 ASP A C 1
ATOM 2191 O O . ASP A 1 284 ? -24.228 -23.321 -34.596 1.00 71.75 284 ASP A O 1
ATOM 2195 N N . LEU A 1 285 ? -22.398 -24.314 -33.750 1.00 75.81 285 LEU A N 1
ATOM 2196 C CA . LEU A 1 285 ? -22.144 -23.316 -32.709 1.00 75.81 285 LEU A CA 1
ATOM 2197 C C . LEU A 1 285 ? -21.789 -21.951 -33.317 1.00 75.81 285 LEU A C 1
ATOM 2199 O O . LEU A 1 285 ? -22.273 -20.908 -32.880 1.00 75.81 285 LEU A O 1
ATOM 2203 N N . ILE A 1 286 ? -20.983 -21.969 -34.380 1.00 75.81 286 ILE A N 1
ATOM 2204 C CA . ILE A 1 286 ? -20.577 -20.769 -35.116 1.00 75.81 286 ILE A CA 1
ATOM 2205 C C . ILE A 1 286 ? -21.775 -20.165 -35.855 1.00 75.81 286 ILE A C 1
ATOM 2207 O O . ILE A 1 286 ? -21.972 -18.951 -35.831 1.00 75.81 286 ILE A O 1
ATOM 2211 N N . LYS A 1 287 ? -22.628 -21.001 -36.460 1.00 77.19 287 LYS A N 1
ATOM 2212 C CA . LYS A 1 287 ? -23.859 -20.542 -37.114 1.00 77.19 287 LYS A CA 1
ATOM 2213 C C . LYS A 1 287 ? -24.818 -19.873 -36.124 1.00 77.19 287 LYS A C 1
ATOM 2215 O O . LYS A 1 287 ? -25.401 -18.843 -36.455 1.00 77.19 287 LYS A O 1
ATOM 2220 N N . GLN A 1 288 ? -24.953 -20.432 -34.923 1.00 79.69 288 GLN A N 1
ATOM 2221 C CA . GLN A 1 288 ? -25.804 -19.876 -33.874 1.00 79.69 288 GLN A CA 1
ATOM 2222 C C . GLN A 1 288 ? -25.285 -18.520 -33.374 1.00 79.69 288 GLN A C 1
ATOM 2224 O O . GLN A 1 288 ? -26.065 -17.580 -33.263 1.00 79.69 288 GLN A O 1
ATOM 2229 N N . TYR A 1 289 ? -23.969 -18.387 -33.182 1.00 79.62 289 TYR A N 1
ATOM 2230 C CA . TYR A 1 289 ? -23.335 -17.124 -32.793 1.00 79.62 289 TYR A CA 1
ATOM 2231 C C . TYR A 1 289 ? -23.582 -15.993 -33.806 1.00 79.62 289 TYR A C 1
ATOM 2233 O O . TYR A 1 289 ? -23.928 -14.875 -33.427 1.00 79.62 289 TYR A O 1
ATOM 2241 N N . PHE A 1 290 ? -23.448 -16.276 -35.106 1.00 81.19 290 PHE A N 1
ATOM 2242 C CA . PHE A 1 290 ? -23.688 -15.264 -36.140 1.00 81.19 290 PHE A CA 1
ATOM 2243 C C . PHE A 1 290 ? -25.168 -14.899 -36.300 1.00 81.19 290 PHE A C 1
ATOM 2245 O O . PHE A 1 290 ? -25.466 -13.755 -36.632 1.00 81.19 290 PHE A O 1
ATOM 2252 N N . MET A 1 291 ? -26.090 -15.832 -36.046 1.00 79.69 291 MET A N 1
ATOM 2253 C CA . MET A 1 291 ? -27.522 -15.518 -35.999 1.00 79.69 291 MET A CA 1
ATOM 2254 C C . MET A 1 291 ? -27.865 -14.615 -34.810 1.00 79.69 291 MET A C 1
ATOM 2256 O O . MET A 1 291 ? -28.572 -13.631 -34.989 1.00 79.69 291 MET A O 1
ATOM 2260 N N . GLU A 1 292 ? -27.312 -14.893 -33.628 1.00 81.12 292 GLU A N 1
ATOM 2261 C CA . GLU A 1 292 ? -27.549 -14.088 -32.424 1.00 81.12 292 GLU A CA 1
ATOM 2262 C C . GLU A 1 292 ? -26.972 -12.669 -32.564 1.00 81.12 292 GLU A C 1
ATOM 2264 O O . GLU A 1 292 ? -27.626 -11.690 -32.216 1.00 81.12 292 GLU A O 1
ATOM 2269 N N . MET A 1 293 ? -25.787 -12.525 -33.169 1.00 73.06 293 MET A N 1
ATOM 2270 C CA . MET A 1 293 ? -25.223 -11.205 -33.484 1.00 73.06 293 MET A CA 1
ATOM 2271 C C . MET A 1 293 ? -26.049 -10.423 -34.514 1.00 73.06 293 MET A C 1
ATOM 2273 O O . MET A 1 293 ? -26.064 -9.196 -34.467 1.00 73.06 293 MET A O 1
ATOM 2277 N N . ALA A 1 294 ? -26.729 -11.109 -35.436 1.00 75.56 294 ALA A N 1
ATOM 2278 C CA . ALA A 1 294 ? -27.559 -10.472 -36.456 1.00 75.56 294 ALA A CA 1
ATOM 2279 C C . ALA A 1 294 ? -28.948 -10.054 -35.941 1.00 75.56 294 ALA A C 1
ATOM 2281 O O . ALA A 1 294 ? -29.543 -9.150 -36.513 1.00 75.56 294 ALA A O 1
ATOM 2282 N N . GLU A 1 295 ? -29.468 -10.683 -34.882 1.00 72.44 295 GLU A N 1
ATOM 2283 C CA . GLU A 1 295 ? -30.716 -10.258 -34.221 1.00 72.44 295 GLU A CA 1
ATOM 2284 C C . GLU A 1 295 ? -30.513 -9.102 -33.227 1.00 72.44 295 GLU A C 1
ATOM 2286 O O . GLU A 1 295 ? -31.470 -8.409 -32.885 1.00 72.44 295 GLU A O 1
ATOM 2291 N N . VAL A 1 296 ? -29.282 -8.896 -32.748 1.00 68.56 296 VAL A N 1
ATOM 2292 C CA . VAL A 1 296 ? -28.941 -7.861 -31.755 1.00 68.56 296 VAL A CA 1
ATOM 2293 C C . VAL A 1 296 ? -28.448 -6.549 -32.400 1.00 68.56 296 VAL A C 1
ATOM 2295 O O . VAL A 1 296 ? -28.363 -5.532 -31.708 1.00 68.56 296 VAL A O 1
ATOM 2298 N N . GLY A 1 297 ? -28.144 -6.547 -33.703 1.00 47.91 297 GLY A N 1
ATOM 2299 C CA . GLY A 1 297 ? -27.754 -5.360 -34.486 1.00 47.91 297 GLY A CA 1
ATOM 2300 C C . GLY A 1 297 ? -28.911 -4.733 -35.253 1.00 47.91 297 GLY A C 1
ATOM 2301 O O . GLY A 1 297 ? -28.904 -3.487 -35.378 1.00 47.91 297 GLY A O 1
#

Radius of gyration: 41.54 Å; chains: 1; bounding box: 92×54×117 Å

Secondary structure (DSSP, 8-state):
---HHHHHHHHHHHHHHHHHHHHHHHHHHHHHHHHHHHHHHTTHHHHHHHH----EEETTEEE-HHHHHHHHHHHHHHHHHHHHHHHTSPPPPHHHHHHHH-TTHHHHHHHHHHTTT---HHHHHHHHHHHHHHHT--HHHHS-SHHHHHHHHHHHHHHHHHHHHTSTTSPPSS-HHHHHHHHSPPPHHHHHHHHHHHHHHHHHHHHT------------SPPPP-EEETTEEE--PPP--SS------------------------------------GGGHHHHHHHHHHHHHH-